Protein 8Z7K (pdb70)

Structure (mmCIF, N/CA/C/O backbone):
data_8Z7K
#
_entry.id   8Z7K
#
_cell.length_a   82.721
_cell.length_b   82.721
_cell.length_c   64.066
_cell.angle_alpha   90
_cell.angle_beta   90
_cell.angle_gamma   120
#
_symmetry.space_group_name_H-M   'P 6'
#
loop_
_entity.id
_entity.type
_entity.pdbx_description
1 polymer 'Hcp family type VI secretion system effector'
2 non-polymer 'SULFATE ION'
3 water water
#
loop_
_atom_site.group_PDB
_atom_site.id
_atom_site.type_symbol
_atom_site.label_atom_id
_atom_site.label_alt_id
_atom_site.label_comp_id
_atom_site.label_asym_id
_atom_site.label_entity_id
_atom_site.label_seq_id
_atom_site.pdbx_PDB_ins_code
_atom_site.Cartn_x
_atom_site.Cartn_y
_atom_site.Cartn_z
_atom_site.occupancy
_atom_site.B_iso_or_equiv
_atom_site.auth_seq_id
_atom_site.auth_comp_id
_atom_site.auth_asym_id
_atom_site.auth_atom_id
_atom_site.pdbx_PDB_model_num
ATOM 1 N N . LEU A 1 10 ? 26.462 23.663 -42.209 0.5 57.83 2 LEU A N 1
ATOM 2 C CA . LEU A 1 10 ? 25.5 22.63 -42.683 0.5 61.91 2 LEU A CA 1
ATOM 3 C C . LEU A 1 10 ? 24.305 22.57 -41.726 0.5 62.21 2 LEU A C 1
ATOM 4 O O . LEU A 1 10 ? 24.431 22.924 -40.554 0.5 58.46 2 LEU A O 1
ATOM 20 N N . ALA A 1 11 ? 23.133 22.169 -42.249 0.5 57.53 3 ALA A N 1
ATOM 21 C CA . ALA A 1 11 ? 21.881 22.223 -41.497 0.5 49.95 3 ALA A CA 1
ATOM 22 C C . ALA A 1 11 ? 21.826 21.071 -40.491 0.5 45.29 3 ALA A C 1
ATOM 23 O O . ALA A 1 11 ? 22.499 20.064 -40.702 0.5 43.04 3 ALA A O 1
ATOM 30 N N . GLY A 1 12 ? 21.072 21.262 -39.393 0.5 40.75 4 GLY A N 1
ATOM 31 C CA . GLY A 1 12 ? 20.776 20.204 -38.439 0.5 36.49 4 GLY A CA 1
ATOM 32 C C . GLY A 1 12 ? 21.113 20.575 -36.993 0.5 36.9 4 GLY A C 1
ATOM 33 O O . GLY A 1 12 ? 21.288 21.752 -36.639 0.5 35.05 4 GLY A O 1
ATOM 37 N N . ILE A 1 13 ? 21.21 19.521 -36.169 0.5 28.88 5 ILE A N 1
ATOM 38 C CA . ILE A 1 13 ? 21.335 19.614 -34.719 0.5 27.46 5 ILE A CA 1
ATOM 39 C C . ILE A 1 13 ? 22.757 19.236 -34.348 0.5 25.93 5 ILE A C 1
ATOM 40 O O . ILE A 1 13 ? 23.226 18.181 -34.772 0.5 30.41 5 ILE A O 1
ATOM 56 N N . TYR A 1 14 ? 23.407 20.058 -33.53 0.5 28.57 6 TYR A N 1
ATOM 57 C CA . TYR A 1 14 ? 24.788 19.806 -33.128 0.5 31.69 6 TYR A CA 1
ATOM 58 C C . TYR A 1 14 ? 24.895 19.943 -31.618 0.5 30.35 6 TYR A C 1
ATOM 59 O O . TYR A 1 14 ? 24.38 20.899 -31.08 0.5 30.26 6 TYR A O 1
ATOM 76 N N . LEU A 1 15 ? 25.686 19.071 -30.989 0.5 2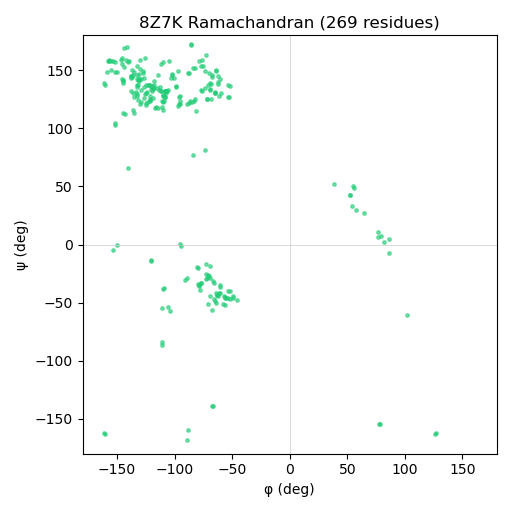8.4 7 LEU A N 1
ATOM 77 C CA . LEU A 1 15 ? 25.999 19.133 -29.577 0.5 25.22 7 LEU A CA 1
ATOM 78 C C . LEU A 1 15 ? 27.466 19.47 -29.38 0.5 30.75 7 LEU A C 1
ATOM 79 O O . LEU A 1 15 ? 28.323 18.835 -30.008 0.5 30.75 7 LEU A O 1
ATOM 95 N N . LYS A 1 16 ? 27.711 20.392 -28.444 0.5 29.54 8 LYS A N 1
ATOM 96 C CA . LYS A 1 16 ? 29.02 20.729 -27.916 0.5 32.21 8 LYS A CA 1
ATOM 97 C C . LYS A 1 16 ? 29.02 20.32 -26.454 0.5 29.09 8 LYS A C 1
ATOM 98 O O . LYS A 1 16 ? 28.199 20.811 -25.667 0.5 29.97 8 LYS A O 1
ATOM 117 N N . VAL A 1 17 ? 29.905 19.382 -26.118 0.5 28.47 9 VAL A N 1
ATOM 118 C CA . VAL A 1 17 ? 29.875 18.756 -24.811 0.5 30.27 9 VAL A CA 1
ATOM 119 C C . VAL A 1 17 ? 31.289 18.461 -24.334 0.5 30.92 9 VAL A C 1
ATOM 120 O O . VAL A 1 17 ? 32.138 18.009 -25.101 0.5 34.19 9 VAL A O 1
ATOM 133 N N . LYS A 1 18 ? 31.474 18.668 -23.03 0.5 30.13 10 LYS A N 1
ATOM 134 C CA . LYS A 1 18 ? 32.694 18.369 -22.319 0.5 34.23 10 LYS A CA 1
ATOM 135 C C . LYS A 1 18 ? 32.271 17.747 -21.003 0.5 32.42 10 LYS A C 1
ATOM 136 O O . LYS A 1 18 ? 31.382 18.269 -20.334 0.5 34.93 10 LYS A O 1
ATOM 155 N N . GLY A 1 19 ? 32.897 16.613 -20.653 0.5 32.18 11 GLY A N 1
ATOM 156 C CA . GLY A 1 19 ? 32.702 15.971 -19.368 0.5 29.86 11 GLY A CA 1
ATOM 157 C C . GLY A 1 19 ? 33.598 16.597 -18.312 0.5 28.44 11 GLY A C 1
ATOM 158 O O . GLY A 1 19 ? 34.691 17.067 -18.654 0.5 36.66 11 GLY A O 1
ATOM 162 N N . LYS A 1 20 ? 33.165 16.551 -17.044 0.5 34.56 12 LYS A N 1
ATOM 163 C CA . LYS A 1 20 ? 33.928 17.116 -15.935 0.5 37.21 12 LYS A CA 1
ATOM 164 C C . LYS A 1 20 ? 35.238 16.372 -15.713 0.5 38.61 12 LYS A C 1
ATOM 165 O O . LYS A 1 20 ? 36.196 17.011 -15.29 0.5 37.72 12 LYS A O 1
ATOM 184 N N . THR A 1 21 ? 35.269 15.052 -15.971 0.5 38.38 13 THR A N 1
ATOM 185 C CA . THR A 1 21 ? 36.487 14.25 -15.857 0.5 41.04 13 THR A CA 1
ATOM 186 C C . THR A 1 21 ? 37.02 13.812 -17.224 0.5 35.77 13 THR A C 1
ATOM 187 O O . THR A 1 21 ? 38.224 13.751 -17.411 0.5 41.62 13 THR A O 1
ATOM 197 N N . THR A 1 22 ? 36.151 13.484 -18.177 0.5 38.92 14 THR A N 1
ATOM 198 C CA . THR A 1 22 ? 36.548 13.018 -19.505 0.5 36.68 14 THR A CA 1
ATOM 199 C C . THR A 1 22 ? 37.128 14.147 -20.369 0.5 38.12 14 THR A C 1
ATOM 200 O O . THR A 1 22 ? 37.948 13.864 -21.231 0.5 42.13 14 THR A O 1
ATOM 210 N N . GLY A 1 23 ? 36.701 15.401 -20.168 0.5 40.16 15 GLY A N 1
ATOM 211 C CA . GLY A 1 23 ? 37.04 16.496 -21.068 0.5 40.08 15 GLY A CA 1
ATOM 212 C C . GLY A 1 23 ? 36.178 16.48 -22.33 0.5 43.01 15 GLY A C 1
ATOM 213 O O . GLY A 1 23 ? 35.058 15.965 -22.305 0.5 36.41 15 GLY A O 1
ATOM 217 N N . GLU A 1 24 ? 36.692 17.053 -23.438 0.5 40.55 16 GLU A N 1
ATOM 218 C CA . GLU A 1 24 ? 35.865 17.288 -24.619 0.5 45.03 16 GLU A CA 1
ATOM 219 C C . GLU A 1 24 ? 35.51 15.94 -25.251 0.5 38.91 16 GLU A C 1
ATOM 220 O O . GLU A 1 24 ? 36.359 15.062 -25.377 0.5 37.27 16 GLU A O 1
ATOM 232 N N . ILE A 1 25 ? 34.228 15.777 -25.594 0.5 35.21 17 ILE A N 1
ATOM 233 C CA . ILE A 1 25 ? 33.695 14.586 -26.246 0.5 35.32 17 ILE A CA 1
ATOM 234 C C . ILE A 1 25 ? 33.32 14.988 -27.674 0.5 36.25 17 ILE A C 1
ATOM 235 O O . ILE A 1 25 ? 32.448 15.842 -27.835 0.5 37.18 17 ILE A O 1
ATOM 251 N N . LYS A 1 26 ? 33.966 14.372 -28.675 0.5 33.12 18 LYS A N 1
ATOM 252 C CA . LYS A 1 26 ? 33.76 14.683 -30.096 0.5 38.71 18 LYS A CA 1
ATOM 253 C C . LYS A 1 26 ? 33.405 13.419 -30.893 0.5 38.71 18 LYS A C 1
ATOM 254 O O . LYS A 1 26 ? 33.685 12.315 -30.445 0.5 36.16 18 LYS A O 1
ATOM 273 N N . GLY A 1 27 ? 32.8 13.588 -32.083 0.5 53.86 19 GLY A N 1
ATOM 274 C CA . GLY A 1 27 ? 32.628 12.517 -33.069 0.5 60.24 19 GLY A CA 1
ATOM 275 C C . GLY A 1 27 ? 33.832 12.435 -34.005 0.5 64.9 19 GLY A C 1
ATOM 276 O O . GLY A 1 27 ? 34.891 12.945 -33.647 0.5 79.79 19 GLY A O 1
ATOM 280 N N . SER A 1 28 ? 33.665 11.823 -35.194 0.5 78.28 20 SER A N 1
ATOM 281 C CA . SER A 1 28 ? 34.686 11.866 -36.244 0.5 87.17 20 SER A CA 1
ATOM 282 C C . SER A 1 28 ? 35.086 13.315 -36.555 0.5 96.67 20 SER A C 1
ATOM 283 O O . SER A 1 28 ? 34.15 14.098 -36.805 0.5 104.18 20 SER A O 1
ATOM 290 N N . HIS A 1 34 ? 31.173 22.83 -38.364 0.5 65.28 26 HIS A N 1
ATOM 291 C CA . HIS A 1 34 ? 30.708 22.668 -36.957 0.5 56.53 26 HIS A CA 1
ATOM 292 C C . HIS A 1 34 ? 31.803 21.962 -36.146 0.5 65.95 26 HIS A C 1
ATOM 293 O O . HIS A 1 34 ? 31.53 20.96 -35.49 0.5 69.92 26 HIS A O 1
ATOM 306 N N . ASP A 1 35 ? 33.047 22.482 -36.194 0.5 68.09 27 ASP A N 1
ATOM 307 C CA . ASP A 1 35 ? 34.232 21.737 -35.76 0.5 65.67 27 ASP A CA 1
ATOM 308 C C . ASP A 1 35 ? 34.15 21.475 -34.257 0.5 59.75 27 ASP A C 1
ATOM 309 O O . ASP A 1 35 ? 33.784 22.372 -33.507 0.5 66.72 27 ASP A O 1
ATOM 313 N N . GLY A 1 36 ? 34.363 20.221 -33.841 0.5 54.76 28 GLY A N 1
ATOM 314 C CA . GLY A 1 36 ? 34.274 19.85 -32.431 0.5 51.83 28 GLY A CA 1
ATOM 315 C C . GLY A 1 36 ? 32.85 19.498 -31.971 0.5 46.82 28 GLY A C 1
ATOM 316 O O . GLY A 1 36 ? 32.69 18.987 -30.86 0.5 50.1 28 GLY A O 1
ATOM 320 N N . LYS A 1 37 ? 31.838 19.701 -32.831 0.5 42.87 29 LYS A N 1
ATOM 321 C CA . LYS A 1 37 ? 30.455 19.397 -32.492 0.5 43.12 29 LYS A CA 1
ATOM 322 C C . LYS A 1 37 ? 30.046 18.02 -33.021 0.5 39.95 29 LYS A C 1
ATOM 323 O O . LYS A 1 37 ? 30.477 17.606 -34.105 0.5 39.64 29 LYS A O 1
ATOM 342 N N . ILE A 1 38 ? 29.127 17.37 -32.285 0.5 33.17 30 ILE A N 1
ATOM 343 C CA . ILE A 1 38 ? 28.594 16.062 -32.631 0.5 30.61 30 ILE A CA 1
ATOM 344 C C . ILE A 1 38 ? 27.286 16.273 -33.381 0.5 27.08 30 ILE A C 1
ATOM 345 O O . ILE A 1 38 ? 26.406 17.005 -32.912 0.5 28.08 30 ILE A O 1
ATOM 361 N N . HIS A 1 39 ? 27.17 15.673 -34.565 0.5 31.37 31 HIS A N 1
ATOM 362 C CA . HIS A 1 39 ? 25.934 15.742 -35.33 0.5 34.92 31 HIS A CA 1
ATOM 363 C C . HIS A 1 39 ? 24.899 14.863 -34.627 0.5 34.13 31 HIS A C 1
ATOM 364 O O . HIS A 1 39 ? 25.173 13.703 -34.386 0.5 34.51 31 HIS A O 1
ATOM 377 N N . ILE A 1 40 ? 23.742 15.434 -34.292 0.5 29.98 32 ILE A N 1
ATOM 378 C CA . ILE A 1 40 ? 22.636 14.748 -33.64 0.5 31.32 32 ILE A CA 1
ATOM 379 C C . ILE A 1 40 ? 21.535 14.514 -34.668 0.5 30.25 32 ILE A C 1
ATOM 380 O O . ILE A 1 40 ? 21.164 15.431 -35.41 0.5 30.89 32 ILE A O 1
ATOM 396 N N . LEU A 1 41 ? 20.992 13.283 -34.712 0.5 28.78 33 LEU A N 1
ATOM 397 C CA . LEU A 1 41 ? 19.959 12.941 -35.685 0.5 28.17 33 LEU A CA 1
ATOM 398 C C . LEU A 1 41 ? 18.592 13.479 -35.289 0.5 30.72 33 LEU A C 1
ATOM 399 O O . LEU A 1 41 ? 17.784 13.799 -36.167 0.5 25.5 33 LEU A O 1
ATOM 415 N N . ALA A 1 42 ? 18.282 13.428 -33.982 0.5 25.54 34 ALA A N 1
ATOM 416 C CA . ALA A 1 42 ? 17.004 13.903 -33.495 0.5 28.45 34 ALA A CA 1
ATOM 417 C C . ALA A 1 42 ? 17.138 14.294 -32.022 0.5 25.37 34 ALA A C 1
ATOM 418 O O . ALA A 1 42 ? 18.026 13.781 -31.347 0.5 26.53 34 ALA A O 1
ATOM 425 N N . PHE A 1 43 ? 16.227 15.157 -31.539 0.5 25.35 35 PHE A N 1
ATOM 426 C CA . PHE A 1 43 ? 16.19 15.521 -30.123 0.5 26.64 35 PHE A CA 1
ATOM 427 C C . PHE A 1 43 ? 14.734 15.613 -29.676 0.5 26.81 35 PHE A C 1
ATOM 428 O O . PHE A 1 43 ? 13.841 15.878 -30.473 0.5 27.68 35 PHE A O 1
ATOM 445 N N . LYS A 1 44 ? 14.535 15.455 -28.367 0.5 27.27 36 LYS A N 1
ATOM 446 C CA . LYS A 1 44 ? 13.244 15.674 -27.733 0.5 25.63 36 LYS A CA 1
ATOM 447 C C . LYS A 1 44 ? 13.552 16.271 -26.36 0.5 23.47 36 LYS A C 1
ATOM 448 O O . LYS A 1 44 ? 14.212 15.613 -25.564 0.5 27.51 36 LYS A O 1
ATOM 467 N N . ASN A 1 45 ? 13.186 17.527 -26.149 0.5 22.1 37 ASN A N 1
ATOM 468 C CA . ASN A 1 45 ? 13.285 18.164 -24.844 0.5 21.47 37 ASN A CA 1
ATOM 469 C C . ASN A 1 45 ? 11.912 18.041 -24.178 0.5 22.88 37 ASN A C 1
ATOM 470 O O . ASN A 1 45 ? 10.899 18.471 -24.719 0.5 25.85 37 ASN A O 1
ATOM 481 N N . ASP A 1 46 ? 11.873 17.385 -23.001 0.5 25.62 38 ASP A N 1
ATOM 482 C CA . ASP A 1 46 ? 10.646 17.074 -22.292 0.5 24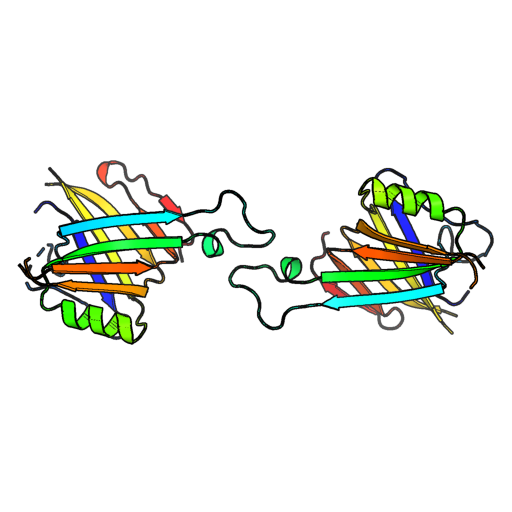.15 38 ASP A CA 1
ATOM 483 C C . ASP A 1 46 ? 10.763 17.726 -20.922 0.5 25.57 38 ASP A C 1
ATOM 484 O O . ASP A 1 46 ? 11.732 17.472 -20.229 0.5 25.75 38 ASP A O 1
ATOM 493 N N . TYR A 1 47 ? 9.819 18.589 -20.557 0.5 22.9 39 TYR A N 1
ATOM 494 C CA . TYR A 1 47 ? 9.902 19.295 -19.284 0.5 24.46 39 TYR A CA 1
ATOM 495 C C . TYR A 1 47 ? 8.518 19.259 -18.616 0.5 24.89 39 TYR A C 1
ATOM 496 O O . TYR A 1 47 ? 7.527 19.655 -19.21 0.5 24.04 39 TYR A O 1
ATOM 513 N N . ASP A 1 48 ? 8.472 18.793 -17.367 0.5 26.86 40 ASP A N 1
ATOM 514 C CA . ASP A 1 48 ? 7.225 18.545 -16.66 0.5 25.95 40 ASP A CA 1
ATOM 515 C C . ASP A 1 48 ? 7.206 19.409 -15.4 0.5 25.12 40 ASP A C 1
ATOM 516 O O . ASP A 1 48 ? 8.216 19.505 -14.684 0.5 25.05 40 ASP A O 1
ATOM 525 N N . MET A 1 49 ? 6.069 20.069 -15.158 0.5 25.25 41 MET A N 1
ATOM 526 C CA . MET A 1 49 ? 5.841 20.84 -13.959 0.5 24.83 41 MET A CA 1
ATOM 527 C C . MET A 1 49 ? 4.489 20.411 -13.39 0.5 28.76 41 MET A C 1
ATOM 528 O O . MET A 1 49 ? 3.481 20.568 -14.072 0.5 27.63 41 MET A O 1
ATOM 542 N N . PRO A 1 50 ? 4.401 19.899 -12.144 0.5 28.41 42 PRO A N 1
ATOM 543 C CA . PRO A 1 50 ? 3.087 19.563 -11.572 0.5 28.35 42 PRO A CA 1
ATOM 544 C C . PRO A 1 50 ? 2.204 20.811 -11.442 0.5 25.25 42 PRO A C 1
ATOM 545 O O . PRO A 1 50 ? 2.698 21.897 -11.158 0.5 27.29 42 PRO A O 1
ATOM 556 N N . ALA A 1 51 ? 0.893 20.661 -11.649 0.5 25.98 43 ALA A N 1
ATOM 557 C CA . ALA A 1 51 ? -0.026 21.791 -11.529 0.5 30.21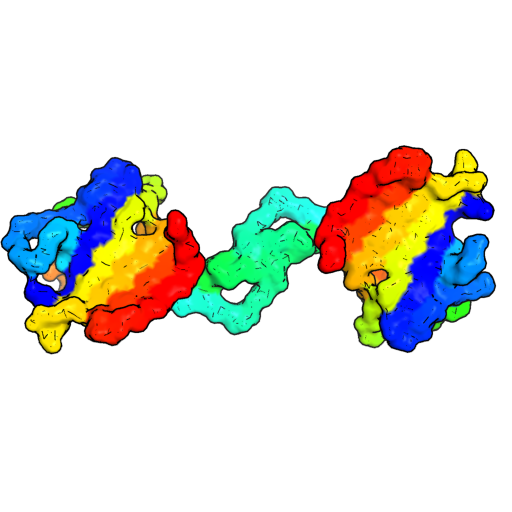 43 ALA A CA 1
ATOM 558 C C . ALA A 1 51 ? -0.05 22.318 -10.09 0.5 31.38 43 ALA A C 1
ATOM 559 O O . ALA A 1 51 ? -0.023 23.531 -9.878 0.5 29.28 43 ALA A O 1
ATOM 566 N N . ARG A 1 52 ? -0.061 21.383 -9.129 0.5 30.53 44 ARG A N 1
ATOM 567 C CA . ARG A 1 52 ? -0.053 21.69 -7.703 0.5 34.83 44 ARG A CA 1
ATOM 568 C C . ARG A 1 52 ? 1.385 21.593 -7.212 0.5 30.7 44 ARG A C 1
ATOM 569 O O . ARG A 1 52 ? 1.97 20.518 -7.332 0.5 33.71 44 ARG A O 1
ATOM 590 N N . LEU A 1 53 ? 1.928 22.717 -6.702 0.5 29.92 45 LEU A N 1
ATOM 591 C CA . LEU A 1 53 ? 3.261 22.772 -6.109 0.5 27.94 45 LEU A CA 1
ATOM 592 C C . LEU A 1 53 ? 3.133 22.403 -4.636 0.5 32.66 45 LEU A C 1
ATOM 593 O O . LEU A 1 53 ? 2.365 23.047 -3.913 0.5 33.85 45 LEU A O 1
ATOM 609 N N . GLN A 1 54 ? 3.846 21.35 -4.219 0.5 32.16 46 GLN A N 1
ATOM 610 C CA . GLN A 1 54 ? 3.862 20.934 -2.824 0.5 35.74 46 GLN A CA 1
ATOM 611 C C . GLN A 1 54 ? 4.245 22.147 -1.978 0.5 32.87 46 GLN A C 1
ATOM 612 O O . GLN A 1 54 ? 5.179 22.872 -2.323 0.5 30.62 46 GLN A O 1
ATOM 626 N N . GLU A 1 55 ? 3.544 22.348 -0.842 0.5 36.78 47 GLU A N 1
ATOM 627 C CA . GLU A 1 55 ? 3.855 23.444 0.065 0.5 36.44 47 GLU A CA 1
ATOM 628 C C . GLU A 1 55 ? 5.345 23.396 0.432 0.5 35.15 47 GLU A C 1
ATOM 629 O O . GLU A 1 55 ? 5.836 22.331 0.83 0.5 35.43 47 GLU A O 1
ATOM 641 N N . GLY A 1 56 ? 6.042 24.529 0.247 0.5 33.87 48 GLY A N 1
ATOM 642 C CA . GLY A 1 56 ? 7.44 24.694 0.636 0.5 34.96 48 GLY A CA 1
ATOM 643 C C . GLY A 1 56 ? 8.442 24.072 -0.332 0.5 29.39 48 GLY A C 1
ATOM 644 O O . GLY A 1 56 ? 9.636 24.125 -0.05 0.5 30.14 48 GLY A O 1
ATOM 648 N N . LEU A 1 57 ? 7.985 23.58 -1.5 0.5 32.07 49 LEU A N 1
ATOM 649 C CA . LEU A 1 57 ? 8.873 22.948 -2.462 0.5 31.41 49 LEU A CA 1
ATOM 650 C C . LEU A 1 57 ? 9.262 23.941 -3.567 0.5 32.45 49 LEU A C 1
ATOM 651 O O . LEU A 1 57 ? 8.4 24.627 -4.101 0.5 28.92 49 LEU A O 1
ATOM 667 N N . THR A 1 58 ? 10.552 23.965 -3.932 0.5 31.55 50 THR A N 1
ATOM 668 C CA . THR A 1 58 ? 11.008 24.804 -5.031 0.5 30.57 50 THR A CA 1
ATOM 669 C C . THR A 1 58 ? 10.422 24.286 -6.338 0.5 29.43 50 THR A C 1
ATOM 670 O O . THR A 1 58 ? 10.313 23.071 -6.542 0.5 28.66 50 THR A O 1
ATOM 680 N N . PRO A 1 59 ? 10.103 25.188 -7.292 0.5 31.01 51 PRO A N 1
ATOM 681 C CA . PRO A 1 59 ? 9.786 24.762 -8.658 0.5 31.52 51 PRO A CA 1
ATOM 682 C C . PRO A 1 59 ? 10.763 23.742 -9.232 0.5 29.12 51 PRO A C 1
ATOM 683 O O . PRO A 1 59 ? 10.348 22.73 -9.786 0.5 29.17 51 PRO A O 1
ATOM 694 N N . ALA A 1 60 ? 12.074 24.01 -9.094 0.5 29.66 52 ALA A N 1
ATOM 695 C CA . ALA A 1 60 ? 13.102 23.136 -9.642 0.5 31.91 52 ALA A CA 1
ATOM 696 C C . ALA A 1 60 ? 12.984 21.706 -9.117 0.5 34.01 52 ALA A C 1
ATOM 697 O O . ALA A 1 60 ? 13.074 20.741 -9.892 0.5 29.41 52 ALA A O 1
ATOM 704 N N . ALA A 1 61 ? 12.752 21.542 -7.804 0.5 27.94 53 ALA A N 1
ATOM 705 C CA . ALA A 1 61 ? 12.648 20.206 -7.253 0.5 29.07 53 ALA A CA 1
ATOM 706 C C . ALA A 1 61 ? 11.368 19.492 -7.703 0.5 28.76 53 ALA A C 1
ATOM 707 O O . ALA A 1 61 ? 11.358 18.26 -7.806 0.5 29.14 53 ALA A O 1
ATOM 714 N N . ALA A 1 62 ? 10.3 20.254 -8.01 0.5 27.23 54 ALA A N 1
ATOM 715 C CA . ALA A 1 62 ? 9.044 19.686 -8.461 0.5 28.49 54 ALA A CA 1
ATOM 716 C C . ALA A 1 62 ? 9.136 19.263 -9.928 0.5 27.5 54 ALA A C 1
ATOM 717 O O . ALA A 1 62 ? 8.472 18.325 -10.331 0.5 27.71 54 ALA A O 1
ATOM 724 N N . ALA A 1 63 ? 9.918 20.011 -10.702 0.5 26.87 55 ALA A N 1
ATOM 725 C CA . ALA A 1 63 ? 10.06 19.827 -12.142 0.5 27.33 55 ALA A CA 1
ATOM 726 C C . ALA A 1 63 ? 10.936 18.634 -12.504 0.5 29.76 55 ALA A C 1
ATOM 727 O O . ALA A 1 63 ? 11.752 18.206 -11.704 0.5 29.3 55 ALA A O 1
ATOM 734 N N . ARG A 1 64 ? 10.772 18.122 -13.736 0.5 27.97 56 ARG A N 1
ATOM 735 C CA . ARG A 1 64 ? 11.693 17.156 -14.296 0.5 27.61 56 ARG A CA 1
ATOM 736 C C . ARG A 1 64 ? 11.968 17.586 -15.743 0.5 25.26 56 ARG A C 1
ATOM 737 O O . ARG A 1 64 ? 11.048 17.614 -16.567 0.5 25.88 56 ARG A O 1
ATOM 741 N N . GLY A 1 65 ? 13.227 17.94 -16.017 0.5 25.47 57 GLY A N 1
ATOM 742 C CA . GLY A 1 65 ? 13.681 18.233 -17.371 0.5 25.01 57 GLY A CA 1
ATOM 743 C C . GLY A 1 65 ? 14.592 17.123 -17.883 0.5 24.35 57 GLY A C 1
ATOM 744 O O . GLY A 1 65 ? 15.589 16.831 -17.224 0.5 27.07 57 GLY A O 1
ATOM 748 N N . THR A 1 66 ? 14.273 16.565 -19.062 0.5 23.53 58 THR A N 1
ATOM 749 C CA . THR A 1 66 ? 15.154 15.595 -19.709 0.5 26.07 58 THR A CA 1
ATOM 750 C C . THR A 1 66 ? 15.237 15.914 -21.193 0.5 27.03 58 THR A C 1
ATOM 751 O O . THR A 1 66 ? 14.272 16.407 -21.757 0.5 29.6 58 THR A O 1
ATOM 761 N N . ILE A 1 67 ? 16.405 15.703 -21.777 0.5 25.59 59 ILE A N 1
ATOM 762 C CA . ILE A 1 67 ? 16.538 15.852 -23.224 0.5 25.49 59 ILE A CA 1
ATOM 763 C C . ILE A 1 67 ? 17.11 14.547 -23.76 0.5 27.5 59 ILE A C 1
ATOM 764 O O . ILE A 1 67 ? 18.059 14.022 -23.161 0.5 28.75 59 ILE A O 1
ATOM 780 N N . THR A 1 68 ? 16.458 14.004 -24.799 0.5 23.03 60 THR A N 1
ATOM 781 C CA . THR A 1 68 ? 16.873 12.732 -25.383 0.5 24.46 60 THR A CA 1
ATOM 782 C C . THR A 1 68 ? 17.484 13.051 -26.747 0.5 24.58 60 THR A C 1
ATOM 783 O O . THR A 1 68 ? 16.821 13.726 -27.538 0.5 26.6 60 THR A O 1
ATOM 793 N N . LEU A 1 69 ? 18.711 12.576 -26.977 0.5 23.18 61 LEU A N 1
ATOM 794 C CA . LEU A 1 69 ? 19.432 12.808 -28.213 0.5 26.6 61 LEU A CA 1
ATOM 795 C C . LEU A 1 69 ? 19.597 11.465 -28.929 0.5 29.11 61 LEU A C 1
ATOM 796 O O . LEU A 1 69 ? 20.004 10.458 -28.332 0.5 29.61 61 LEU A O 1
ATOM 812 N N . THR A 1 70 ? 19.298 11.453 -30.237 0.5 22.94 62 THR A N 1
ATOM 813 C CA . THR A 1 70 ? 19.475 10.266 -31.052 0.5 26.11 62 THR A CA 1
ATOM 814 C C . THR A 1 70 ? 20.659 10.536 -31.967 0.5 23.89 62 THR A C 1
ATOM 815 O O . THR A 1 70 ? 20.717 11.627 -32.524 0.5 26.64 62 THR A O 1
ATOM 825 N N . LYS A 1 71 ? 21.602 9.587 -32.055 0.5 23.14 63 LYS A N 1
ATOM 826 C CA . LYS A 1 71 ? 22.849 9.84 -32.796 0.5 25.68 63 LYS A CA 1
ATOM 827 C C . LYS A 1 71 ? 23.385 8.523 -33.339 0.5 26.09 63 LYS A C 1
ATOM 828 O O . LYS A 1 71 ? 23.09 7.472 -32.793 0.5 23.08 63 LYS A O 1
ATOM 847 N N . GLU A 1 72 ? 24.209 8.613 -34.403 0.5 27.05 64 GLU A N 1
ATOM 848 C CA . GLU A 1 72 ? 24.939 7.447 -34.869 0.5 27.63 64 GLU A CA 1
ATOM 849 C C . GLU A 1 72 ? 25.981 7.085 -33.813 0.5 25.6 64 GLU A C 1
ATOM 850 O O . GLU A 1 72 ? 26.595 7.971 -33.205 0.5 27.15 64 GLU A O 1
ATOM 862 N N . MET A 1 73 ? 26.14 5.778 -33.532 0.5 25.27 65 MET A N 1
ATOM 863 C CA . MET A 1 73 ? 27.201 5.318 -32.662 0.5 26.62 65 MET A CA 1
ATOM 864 C C . MET A 1 73 ? 28.532 5.692 -33.327 0.5 29.15 65 MET A C 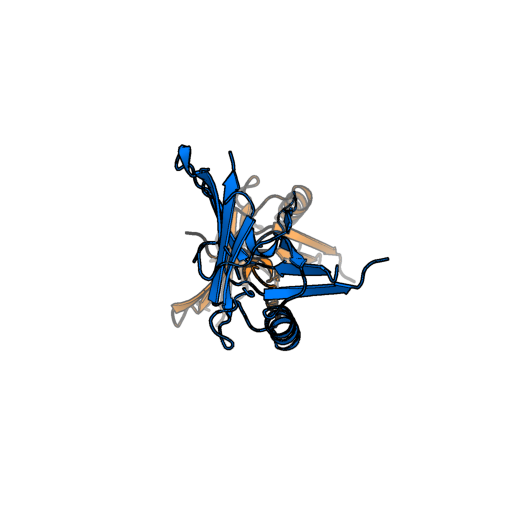1
ATOM 865 O O . MET A 1 73 ? 28.633 5.6 -34.541 0.5 29.12 65 MET A O 1
ATOM 879 N N . ASP A 1 74 ? 29.486 6.165 -32.536 0.5 29.92 66 ASP A N 1
ATOM 880 C CA . ASP A 1 74 ? 30.737 6.711 -33.047 0.5 29.67 66 ASP A CA 1
ATOM 881 C C . ASP A 1 74 ? 31.751 6.702 -31.911 0.5 32.1 66 ASP A C 1
ATOM 882 O O . ASP A 1 74 ? 31.571 5.988 -30.931 0.5 28.64 66 ASP A O 1
ATOM 891 N N . ARG A 1 75 ? 32.843 7.473 -32.054 0.5 36.49 67 ARG A N 1
ATOM 892 C CA . ARG A 1 75 ? 33.937 7.484 -31.095 0.5 29.79 67 ARG A CA 1
ATOM 893 C C . ARG A 1 75 ? 33.565 8.112 -29.749 0.5 28.63 67 ARG A C 1
ATOM 894 O O . ARG A 1 75 ? 34.281 7.914 -28.77 0.5 29.92 67 ARG A O 1
ATOM 915 N N . SER A 1 76 ? 32.489 8.898 -29.704 0.5 29.05 68 SER A N 1
ATOM 916 C CA . SER A 1 76 ? 31.975 9.474 -28.475 0.5 28.95 68 SER A CA 1
ATOM 917 C C . SER A 1 76 ? 31.149 8.458 -27.679 0.5 27.61 68 SER A C 1
ATOM 918 O O . SER A 1 76 ? 30.976 8.673 -26.473 0.5 26.15 68 SER A O 1
ATOM 925 N N . SER A 1 77 ? 30.66 7.398 -28.351 0.5 27.13 69 SER A N 1
ATOM 926 C CA . SER A 1 77 ? 29.768 6.413 -27.747 0.5 26.75 69 SER A CA 1
ATOM 927 C C . SER A 1 77 ? 30.383 5.796 -26.492 0.5 29.39 69 SER A C 1
ATOM 928 O O . SER A 1 77 ? 29.715 5.787 -25.438 0.5 26.75 69 SER A O 1
ATOM 935 N N . PRO A 1 78 ? 31.681 5.363 -26.483 0.5 28.23 70 PRO A N 1
ATOM 936 C CA . PRO A 1 78 ? 32.305 4.873 -25.254 0.5 28.17 70 PRO A CA 1
ATOM 937 C C . PRO A 1 78 ? 32.35 5.905 -24.145 0.5 28.57 70 PRO A C 1
ATOM 938 O O . PRO A 1 78 ? 32.16 5.509 -22.994 0.5 24.33 70 PRO A O 1
ATOM 949 N N . GLN A 1 79 ? 32.575 7.19 -24.517 0.5 25.69 71 GLN A N 1
ATOM 950 C CA . GLN A 1 79 ? 32.698 8.277 -23.55 0.5 30.98 71 GLN A CA 1
ATOM 951 C C . GLN A 1 79 ? 31.39 8.551 -22.796 0.5 26.66 71 GLN A C 1
ATOM 952 O O . GLN A 1 79 ? 31.433 8.68 -21.566 0.5 26.83 71 GLN A O 1
ATOM 966 N N . PHE A 1 80 ? 30.284 8.64 -23.537 0.5 27.74 72 PHE A N 1
ATOM 967 C CA . PHE A 1 80 ? 28.956 8.763 -22.965 0.5 26.64 72 PHE A CA 1
ATOM 968 C C . PHE A 1 80 ? 28.603 7.538 -22.124 0.5 24.16 72 PHE A C 1
ATOM 969 O O . PHE A 1 80 ? 28.115 7.687 -20.995 0.5 24.6 72 PHE A O 1
ATOM 986 N N . LEU A 1 81 ? 28.904 6.336 -22.632 0.5 25.03 73 LEU A N 1
ATOM 987 C CA . LEU A 1 81 ? 28.571 5.112 -21.908 0.5 23.23 73 LEU A CA 1
ATOM 988 C C . LEU A 1 81 ? 29.3 5.071 -20.562 0.5 23.14 73 LEU A C 1
ATOM 989 O O . LEU A 1 81 ? 28.73 4.697 -19.528 0.5 24.77 73 LEU A O 1
ATOM 1005 N N . GLN A 1 82 ? 30.571 5.471 -20.541 0.5 24.91 74 GLN A N 1
ATOM 1006 C CA . GLN A 1 82 ? 31.296 5.513 -19.281 0.5 23.35 74 GLN A CA 1
ATOM 1007 C C . GLN A 1 82 ? 30.727 6.547 -18.307 0.5 24.17 74 GLN A C 1
ATOM 1008 O O . GLN A 1 82 ? 30.588 6.253 -17.11 0.5 24.94 74 GLN A O 1
ATOM 1022 N N . ALA A 1 83 ? 30.505 7.785 -18.793 0.5 25.38 75 ALA A N 1
ATOM 1023 C CA . ALA A 1 83 ? 29.983 8.862 -17.958 0.5 26.39 75 ALA A CA 1
ATOM 1024 C C . ALA A 1 83 ? 28.693 8.428 -17.263 0.5 22.57 75 ALA A C 1
ATOM 1025 O O . ALA A 1 83 ? 28.49 8.748 -16.089 0.5 27.59 75 ALA A O 1
ATOM 1032 N N . LEU A 1 84 ? 27.842 7.704 -18.004 0.5 24.33 76 L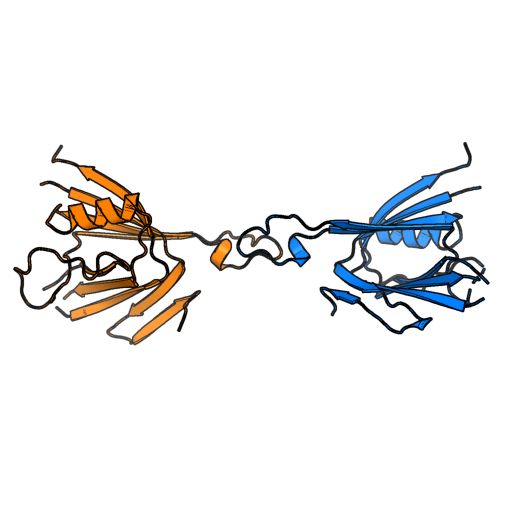EU A N 1
ATOM 1033 C CA . LEU A 1 84 ? 26.575 7.199 -17.505 0.5 23.57 76 LEU A CA 1
ATOM 1034 C C . LEU A 1 84 ? 26.808 6.347 -16.259 0.5 25.58 76 LEU A C 1
ATOM 1035 O O . LEU A 1 84 ? 26.192 6.584 -15.208 0.5 27.76 76 LEU A O 1
ATOM 1051 N N . GLY A 1 85 ? 27.719 5.363 -16.369 0.5 24.91 77 GLY A N 1
ATOM 1052 C CA . GLY A 1 85 ? 27.948 4.46 -15.256 0.5 24.2 77 GLY A CA 1
ATOM 1053 C C . GLY A 1 85 ? 28.699 5.084 -14.078 0.5 26.09 77 GLY A C 1
ATOM 1054 O O . GLY A 1 85 ? 28.564 4.609 -12.953 0.5 28.42 77 GLY A O 1
ATOM 1058 N N . LYS A 1 86 ? 29.496 6.126 -14.33 0.5 28.24 78 LYS A N 1
ATOM 1059 C CA . LYS A 1 86 ? 30.293 6.776 -13.305 0.5 27.45 78 LYS A CA 1
ATOM 1060 C C . LYS A 1 86 ? 29.591 8.004 -12.722 0.5 27.56 78 LYS A C 1
ATOM 1061 O O . LYS A 1 86 ? 30.158 8.642 -11.849 0.5 26.86 78 LYS A O 1
ATOM 1080 N N . ARG A 1 87 ? 28.378 8.328 -13.179 0.5 26.54 79 ARG A N 1
ATOM 1081 C CA . ARG A 1 87 ? 27.692 9.559 -12.79 0.5 27.37 79 ARG A CA 1
ATOM 1082 C C . ARG A 1 87 ? 28.56 10.798 -12.999 0.5 29.89 79 ARG A C 1
ATOM 1083 O O . ARG A 1 87 ? 28.552 11.71 -12.172 0.5 29.22 79 ARG A O 1
ATOM 1104 N N . GLU A 1 88 ? 29.26 10.861 -14.13 0.5 26.72 80 GLU A N 1
ATOM 1105 C CA . GLU A 1 88 ? 30.075 12.025 -14.436 0.5 28.89 80 GLU A CA 1
ATOM 1106 C C . GLU A 1 88 ? 29.156 13.121 -14.965 0.5 30.61 80 GLU A C 1
ATOM 1107 O O . GLU A 1 88 ? 28.396 12.87 -15.905 0.5 30.32 80 GLU A O 1
ATOM 1119 N N A MET A 1 89 ? 29.252 14.321 -14.379 0.25 33.85 81 MET A N 1
ATOM 1120 N N B MET A 1 89 ? 29.25 14.318 -14.376 0.25 31.53 81 MET A N 1
ATOM 1121 C CA A MET A 1 89 ? 28.509 15.482 -14.847 0.25 36.5 81 MET A CA 1
ATOM 1122 C CA B MET A 1 89 ? 28.518 15.481 -14.853 0.25 32.27 81 MET A CA 1
ATOM 1123 C C A MET A 1 89 ? 29.176 16.068 -16.089 0.25 34.21 81 MET A C 1
ATOM 1124 C C B MET A 1 89 ? 29.179 16.057 -16.101 0.25 32.04 81 MET A C 1
ATOM 1125 O O A MET A 1 89 ? 30.392 15.987 -16.238 0.25 36.17 81 MET A O 1
ATOM 1126 O O B MET A 1 89 ? 30.395 15.984 -16.248 0.25 33.95 81 MET A O 1
ATOM 1153 N N . MET A 1 90 ? 28.358 16.614 -16.995 0.5 32.97 82 MET A N 1
ATOM 1154 C CA . MET A 1 90 ? 28.834 17.36 -18.151 0.5 34.39 82 MET A CA 1
ATOM 1155 C C . MET A 1 90 ? 29.168 18.773 -17.67 0.5 42.03 82 MET A C 1
ATOM 1156 O O . MET A 1 90 ? 28.372 19.399 -16.984 0.5 51.98 82 MET A O 1
ATOM 1171 N N . GLU A 1 91 ? 30.378 19.239 -17.977 0.5 41.56 83 GLU A N 1
ATOM 1172 C CA . GLU A 1 91 ? 30.836 20.569 -17.612 0.5 44.5 83 GLU A CA 1
ATOM 1173 C C . GLU A 1 91 ? 30.252 21.591 -18.585 0.5 42.23 83 GLU A C 1
ATOM 1174 O O . GLU A 1 91 ? 30.018 22.73 -18.194 0.5 45.56 83 GLU A O 1
ATOM 1186 N N . GLU A 1 92 ? 30.113 21.192 -19.855 0.5 33.35 84 GLU A N 1
ATOM 1187 C CA . GLU A 1 92 ? 29.554 22.006 -20.919 0.5 37.83 84 GLU A CA 1
ATOM 1188 C C . GLU A 1 92 ? 28.541 21.16 -21.678 0.5 35.95 84 GLU A C 1
ATOM 1189 O O . GLU A 1 92 ? 28.822 20.005 -22.023 0.5 32.69 84 GLU A O 1
ATOM 1201 N N . PHE A 1 93 ? 27.382 21.748 -21.966 0.5 31.06 85 PHE A N 1
ATOM 1202 C CA . PHE A 1 93 ? 26.377 21.056 -22.745 0.5 29.41 85 PHE A CA 1
ATOM 1203 C C . PHE A 1 93 ? 25.528 22.067 -23.506 0.5 29.49 85 PHE A C 1
ATOM 1204 O O . PHE A 1 93 ? 24.601 22.652 -22.946 0.5 31.73 85 PHE A O 1
ATOM 1221 N N . GLU A 1 94 ? 25.793 22.197 -24.809 0.5 28.01 86 GLU A N 1
ATOM 1222 C CA . GLU A 1 94 ? 25.13 23.196 -25.626 0.5 30.22 86 GLU A CA 1
ATOM 1223 C C . GLU A 1 94 ? 24.651 22.552 -26.914 0.5 28.99 86 GLU A C 1
ATOM 1224 O O . GLU A 1 94 ? 25.43 21.875 -27.573 0.5 32.1 86 GLU A O 1
ATOM 1236 N N . ILE A 1 95 ? 23.374 22.783 -27.275 0.5 26.39 87 ILE A N 1
ATOM 1237 C CA . ILE A 1 95 ? 22.824 22.272 -28.517 0.5 29.03 87 ILE A CA 1
ATOM 1238 C C . ILE A 1 95 ? 22.54 23.441 -29.437 0.5 31.71 87 ILE A C 1
ATOM 1239 O O . ILE A 1 95 ? 21.851 24.387 -29.018 0.5 29.04 87 ILE A O 1
ATOM 1255 N N . THR A 1 96 ? 22.98 23.332 -30.687 0.5 24.15 88 THR A N 1
ATOM 1256 C CA . THR A 1 96 ? 22.725 24.421 -31.641 0.5 28.34 88 THR A CA 1
ATOM 1257 C C . THR A 1 96 ? 22.022 23.84 -32.848 0.5 28.48 88 THR A C 1
ATOM 1258 O O . THR A 1 96 ? 22.369 22.734 -33.289 0.5 34.05 88 THR A O 1
ATOM 1268 N N . ILE A 1 97 ? 20.995 24.55 -33.348 0.5 27.55 89 ILE A N 1
ATOM 1269 C CA . ILE A 1 97 ? 20.136 24.024 -34.393 0.5 29.17 89 ILE A CA 1
ATOM 1270 C C . ILE A 1 97 ? 20.21 24.978 -35.576 0.5 30.97 89 ILE A C 1
ATOM 1271 O O . ILE A 1 97 ? 19.927 26.157 -35.381 0.5 32.06 89 ILE A O 1
ATOM 1287 N N . TYR A 1 98 ? 20.569 24.449 -36.764 0.5 31.13 90 TYR A N 1
ATOM 1288 C CA . TYR A 1 98 ? 20.776 25.244 -37.969 0.5 34.16 90 TYR A CA 1
ATOM 1289 C C . TYR A 1 98 ? 19.757 24.803 -39.016 0.5 37.79 90 TYR A C 1
ATOM 1290 O O . TYR A 1 98 ? 19.494 23.607 -39.153 0.5 38.71 90 TYR A O 1
ATOM 1307 N N . SER A 1 99 ? 19.201 25.759 -39.782 0.5 39.95 91 SER A N 1
ATOM 1308 C CA . SER A 1 99 ? 18.134 25.454 -40.721 0.5 45.01 91 SER A CA 1
ATOM 1309 C C . SER A 1 99 ? 18.163 26.402 -41.912 0.5 53.32 91 SER A C 1
ATOM 1310 O O . SER A 1 99 ? 18.549 27.563 -41.756 0.5 49.99 91 SER A O 1
ATOM 1317 N N . PRO A 1 100 ? 17.743 25.931 -43.117 0.5 65.07 92 PRO A N 1
ATOM 1318 C CA . PRO A 1 100 ? 17.455 26.826 -44.242 0.5 62.98 92 PRO A CA 1
ATOM 1319 C C . PRO A 1 100 ? 16.144 27.569 -44.001 0.5 54.81 92 PRO A C 1
ATOM 1320 O O . PRO A 1 100 ? 16.353 28.782 -43.808 0.5 53.41 92 PRO A O 1
ATOM 1331 N N . THR A 1 111 ? 21.847 26.702 -43.327 0.5 63.09 103 THR A N 1
ATOM 1332 C CA . THR A 1 111 ? 22.085 28.111 -43.715 0.5 57.18 103 THR A CA 1
ATOM 1333 C C . THR A 1 111 ? 22.358 28.94 -42.462 0.5 54.56 103 THR A C 1
ATOM 1334 O O . THR A 1 111 ? 23.441 29.492 -42.37 0.5 52.63 103 THR A O 1
ATOM 1344 N N . GLU A 1 112 ? 21.394 29.01 -41.524 0.5 49.72 104 GLU A N 1
ATOM 1345 C CA . GLU A 1 112 ? 21.445 29.96 -40.423 0.5 40.17 104 GLU A CA 1
ATOM 1346 C C . GLU A 1 112 ? 21.077 29.285 -39.105 0.5 31.25 104 GLU A C 1
ATOM 1347 O O . GLU A 1 112 ? 20.276 28.354 -39.086 0.5 40.02 104 GLU A O 1
ATOM 1351 N N . LEU A 1 113 ? 21.671 29.783 -38.047 0.5 30.52 105 LEU A N 1
ATOM 1352 C CA . LEU A 1 113 ? 21.372 29.397 -36.674 0.5 33.58 105 LEU A CA 1
ATOM 1353 C C . LEU A 1 113 ? 19.939 29.807 -36.312 0.5 39.95 105 LEU A C 1
ATOM 1354 O O . LEU A 1 113 ? 19.579 30.976 -36.45 0.5 38.72 105 LEU A O 1
ATOM 1370 N N . LEU A 1 114 ? 19.172 28.85 -35.757 0.5 31.5 106 LEU A N 1
ATOM 1371 C CA . LEU A 1 114 ? 17.797 29.006 -35.37 0.5 30.74 106 LEU A CA 1
ATOM 1372 C C . LEU A 1 114 ? 17.705 29.147 -33.856 0.5 28.24 106 LEU A C 1
ATOM 1373 O O . LEU A 1 114 ? 17.073 30.069 -33.381 0.5 32.39 106 LEU A O 1
ATOM 1389 N N . PHE A 1 115 ? 18.227 28.149 -33.13 0.5 26.9 107 PHE A N 1
ATOM 1390 C CA . PHE A 1 115 ? 18.046 27.988 -31.711 0.5 27.34 107 PHE A CA 1
ATOM 1391 C C . PHE A 1 115 ? 19.38 27.567 -31.073 0.5 31.17 107 PHE A C 1
ATOM 1392 O O . PHE A 1 115 ? 20.133 26.772 -31.665 0.5 30.85 107 PHE A O 1
ATOM 1409 N N . THR A 1 116 ? 19.625 28.081 -29.856 0.5 28.49 108 THR A N 1
ATOM 1410 C CA . THR A 1 116 ? 20.678 27.587 -28.981 0.5 30.83 108 THR A CA 1
ATOM 1411 C C . THR A 1 116 ? 20.089 27.154 -27.641 0.5 32.7 108 THR A C 1
ATOM 1412 O O . THR A 1 116 ? 19.504 27.983 -26.937 0.5 29.44 108 THR A O 1
ATOM 1422 N N . TYR A 1 117 ? 20.314 25.879 -27.254 0.5 27.97 109 TYR A N 1
ATOM 1423 C CA . TYR A 1 117 ? 20.007 25.429 -25.908 0.5 26.26 109 TYR A CA 1
ATOM 1424 C C . TYR A 1 117 ? 21.286 25.33 -25.09 0.5 25.54 109 TYR A C 1
ATOM 1425 O O . TYR A 1 117 ? 22.32 24.904 -25.614 0.5 30.58 109 TYR A O 1
ATOM 1442 N N . LYS A 1 118 ? 21.208 25.676 -23.8 0.5 25.99 110 LYS A N 1
ATOM 1443 C CA . LYS A 1 118 ? 22.263 25.357 -22.867 0.5 25.61 110 LYS A CA 1
ATOM 1444 C C . LYS A 1 118 ? 21.64 24.723 -21.639 0.5 26.84 110 LYS A C 1
ATOM 1445 O O . LYS A 1 118 ? 20.6 25.178 -21.186 0.5 25.68 110 LYS A O 1
ATOM 1464 N N . PHE A 1 119 ? 22.321 23.719 -21.068 0.5 28.07 111 PHE A N 1
ATOM 1465 C CA . PHE A 1 119 ? 21.822 23 -19.906 0.5 27.3 111 PHE A CA 1
ATOM 1466 C C . PHE A 1 119 ? 22.887 22.937 -18.827 0.5 27.93 111 PHE A C 1
ATOM 1467 O O . PHE A 1 119 ? 24.044 22.708 -19.15 0.5 29.07 111 PHE A O 1
ATOM 1484 N N . GLU A 1 120 ? 22.458 23.06 -17.557 0.5 25.49 112 GLU A N 1
ATOM 1485 C CA . GLU A 1 120 ? 23.328 22.931 -16.408 0.5 26.62 112 GLU A CA 1
ATOM 1486 C C . GLU A 1 120 ? 23.022 21.677 -15.592 0.5 31 112 GLU A C 1
ATOM 1487 O O . GLU A 1 120 ? 21.906 21.157 -15.596 0.5 28.75 112 GLU A O 1
ATOM 1499 N N . LYS A 1 121 ? 24.051 21.228 -14.863 0.5 29.36 113 LYS A N 1
ATOM 1500 C CA . LYS A 1 121 ? 23.961 20.094 -13.954 0.5 34.6 113 LYS A CA 1
ATOM 1501 C C . LYS A 1 121 ? 23.465 18.87 -14.726 0.5 30.73 113 LYS A C 1
ATOM 1502 O O . LYS A 1 121 ? 22.497 18.211 -14.318 0.5 31.53 113 LYS A O 1
ATOM 1521 N N . VAL A 1 122 ? 24.111 18.629 -15.878 0.5 29.74 114 VAL A N 1
ATOM 1522 C CA . VAL A 1 122 ? 23.698 17.596 -16.814 0.5 26.05 114 VAL A CA 1
ATOM 1523 C C . VAL A 1 122 ? 24.298 16.253 -16.384 0.5 26.45 114 VAL A C 1
ATOM 1524 O O . VAL A 1 122 ? 25.523 16.126 -16.267 0.5 25.42 114 VAL A O 1
ATOM 1537 N N . LEU A 1 123 ? 23.41 15.275 -16.159 0.5 25.1 115 LEU A N 1
ATOM 1538 C CA . LEU A 1 123 ? 23.778 13.903 -15.876 0.5 26.96 115 LEU A CA 1
ATOM 1539 C C . LEU A 1 123 ? 23.117 13.003 -16.909 0.5 26.26 115 LEU A C 1
ATOM 1540 O O . LEU A 1 123 ? 21.944 13.156 -17.216 0.5 24.1 115 LEU A O 1
ATOM 1556 N N . ILE A 1 124 ? 23.874 12.014 -17.41 0.5 24.4 116 ILE A N 1
ATOM 1557 C CA . ILE A 1 124 ? 23.272 11.029 -18.286 0.5 25.08 116 ILE A CA 1
ATOM 1558 C C . ILE A 1 124 ? 22.482 10.065 -17.394 0.5 24.44 116 ILE A C 1
ATOM 1559 O O . ILE A 1 124 ? 22.988 9.579 -16.373 0.5 24.16 116 ILE A O 1
ATOM 1575 N N . THR A 1 125 ? 21.242 9.767 -17.776 0.5 23.92 117 THR A N 1
ATOM 1576 C CA . THR A 1 125 ? 20.39 8.9 -16.978 0.5 24.29 117 THR A CA 1
ATOM 1577 C C . THR A 1 125 ? 19.933 7.67 -17.732 0.5 23.77 117 THR A C 1
ATOM 1578 O O . THR A 1 125 ? 19.445 6.735 -17.093 0.5 26.4 117 THR A O 1
ATOM 1588 N N . HIS A 1 126 ? 20.097 7.607 -19.063 0.5 24.23 118 HIS A N 1
ATOM 1589 C CA . HIS A 1 126 ? 19.706 6.398 -19.761 0.5 22.84 118 HIS A CA 1
ATOM 1590 C C . HIS A 1 126 ? 20.397 6.369 -21.114 0.5 23.6 118 HIS A C 1
ATOM 1591 O O . HIS A 1 126 ? 20.493 7.398 -21.776 0.5 24.02 118 HIS A O 1
ATOM 1604 N N . MET A 1 127 ? 20.876 5.187 -21.507 0.5 23.55 119 MET A N 1
ATOM 1605 C CA . MET A 1 127 ? 21.317 4.969 -22.888 0.5 24.43 119 MET A CA 1
ATOM 1606 C C . MET A 1 127 ? 20.724 3.678 -23.427 0.5 24.94 119 MET A C 1
ATOM 1607 O O . MET A 1 127 ? 20.65 2.688 -22.721 0.5 25.18 119 MET A O 1
ATOM 1621 N N . ASP A 1 128 ? 20.331 3.701 -24.712 0.5 24.02 120 ASP A N 1
ATOM 1622 C CA . ASP A 1 128 ? 20.092 2.508 -25.473 0.5 25.47 120 ASP A CA 1
ATOM 1623 C C . ASP A 1 128 ? 20.926 2.585 -26.742 0.5 26.49 120 ASP A C 1
ATOM 1624 O O . ASP A 1 128 ? 20.85 3.585 -27.435 0.5 27.08 120 ASP A O 1
ATOM 1633 N N . GLN A 1 129 ? 21.673 1.517 -27 0.5 25.94 121 GLN A N 1
ATOM 1634 C CA . GLN A 1 129 ? 22.502 1.419 -28.197 0.5 24.18 121 GLN A CA 1
ATOM 1635 C C . GLN A 1 129 ? 22.03 0.192 -28.932 0.5 23.27 121 GLN A C 1
ATOM 1636 O O . GLN A 1 129 ? 21.9 -0.868 -28.332 0.5 26.16 121 GLN A O 1
ATOM 1650 N N . TYR A 1 130 ? 21.904 0.283 -30.261 0.5 28.33 122 TYR A N 1
ATOM 1651 C CA . TYR A 1 130 ? 21.292 -0.831 -30.934 0.5 31.12 122 TYR A CA 1
ATOM 1652 C C . TYR A 1 130 ? 21.688 -0.858 -32.39 0.5 29.89 122 TYR A C 1
ATOM 1653 O O . TYR A 1 130 ? 21.953 0.176 -32.996 0.5 30.67 122 TYR A O 1
ATOM 1670 N N . SER A 1 131 ? 21.545 -2.073 -32.917 0.5 31.22 123 SER A N 1
ATOM 1671 C CA . SER A 1 131 ? 21.875 -2.41 -34.292 0.5 30.67 123 SER A CA 1
ATOM 1672 C C . SER A 1 131 ? 20.71 -2.101 -35.211 0.5 37.88 123 SER A C 1
ATOM 1673 O O . SER A 1 131 ? 19.607 -1.858 -34.721 0.5 34.51 123 SER A O 1
ATOM 1680 N N . PRO A 1 132 ? 20.872 -2.183 -36.563 0.5 43.76 124 PRO A N 1
ATOM 1681 C CA . PRO A 1 132 ? 19.713 -2.169 -37.467 0.5 52.67 124 PRO A CA 1
ATOM 1682 C C . PRO A 1 132 ? 18.833 -3.406 -37.249 0.5 58.49 124 PRO A C 1
ATOM 1683 O O . PRO A 1 132 ? 19.319 -4.453 -36.815 0.5 74 124 PRO A O 1
ATOM 1694 N N . THR A 1 133 ? 17.518 -3.26 -37.499 0.5 68.16 125 THR A N 1
ATOM 1695 C CA . THR A 1 133 ? 16.529 -4.303 -37.237 0.5 54.28 125 THR A CA 1
ATOM 1696 C C . THR A 1 133 ? 15.374 -4.184 -38.216 0.5 61.18 125 THR A C 1
ATOM 1697 O O . THR A 1 133 ? 15.65 -4.191 -39.438 0.5 63.24 125 THR A O 1
ATOM 1701 N N . GLY A 1 148 ? 22.165 2.557 -39.545 0.5 40.7 140 GLY A N 1
ATOM 1702 C CA . GLY A 1 148 ? 23.296 1.774 -39.005 0.5 42.33 140 GLY A CA 1
ATOM 1703 C C . GLY A 1 148 ? 23.15 1.53 -37.499 0.5 40.68 140 GLY A C 1
ATOM 1704 O O . GLY A 1 148 ? 22.05 1.237 -37.013 0.5 45.07 140 GLY A O 1
ATOM 1708 N N . TYR A 1 149 ? 24.27 1.641 -36.775 0.5 31.86 141 TYR A N 1
ATOM 1709 C CA . TYR A 1 149 ? 24.286 1.544 -35.308 0.5 31.21 141 TYR A CA 1
ATOM 1710 C C . TYR A 1 149 ? 23.902 2.903 -34.716 0.5 28.6 141 TYR A C 1
ATOM 1711 O O . TYR A 1 149 ? 24.491 3.924 -35.067 0.5 27.37 141 TYR A O 1
ATOM 1728 N N . ILE A 1 150 ? 22.868 2.908 -33.855 0.5 28.15 142 ILE A N 1
ATOM 1729 C CA . ILE A 1 150 ? 22.227 4.102 -33.34 0.5 24.83 142 ILE A CA 1
ATOM 1730 C C . ILE A 1 150 ? 22.186 4.017 -31.814 0.5 24.5 142 ILE A C 1
ATOM 1731 O O . ILE A 1 150 ? 22.066 2.928 -31.249 0.5 26.73 142 ILE A O 1
ATOM 1747 N N . GLU A 1 151 ? 22.278 5.175 -31.181 0.5 23.46 143 GLU A N 1
ATOM 1748 C CA . GLU A 1 151 ? 22.021 5.26 -29.744 0.5 25.74 143 GLU A CA 1
ATOM 1749 C C . GLU A 1 151 ? 21.094 6.423 -29.422 0.5 25.53 143 GLU A C 1
ATOM 1750 O O . GLU A 1 151 ? 21.082 7.461 -30.101 0.5 23.02 143 GLU A O 1
ATOM 1762 N N . GLU A 1 152 ? 20.276 6.19 -28.392 0.5 25.5 144 GLU A N 1
ATOM 1763 C CA . GLU A 1 152 ? 19.412 7.187 -27.774 0.5 24.61 144 GLU A CA 1
ATOM 1764 C C . GLU A 1 152 ? 19.995 7.481 -26.387 0.5 26.76 144 GLU A C 1
ATOM 1765 O O . GLU A 1 152 ? 20.171 6.565 -25.584 0.5 26.14 144 GLU A O 1
ATOM 1777 N N . ILE A 1 153 ? 20.319 8.749 -26.102 0.5 25.53 145 ILE A N 1
ATOM 1778 C CA . ILE A 1 153 ? 20.933 9.099 -24.846 0.5 22.51 145 ILE A CA 1
ATOM 1779 C C . ILE A 1 153 ? 20.009 10.117 -24.159 0.5 25.65 145 ILE A C 1
ATOM 1780 O O . ILE A 1 153 ? 19.705 11.154 -24.736 0.5 26.47 145 ILE A O 1
ATOM 1796 N N . LYS A 1 154 ? 19.638 9.845 -22.899 0.5 25.5 146 LYS A N 1
ATOM 1797 C CA . LYS A 1 154 ? 18.748 10.707 -22.136 0.5 25.31 146 LYS A CA 1
ATOM 1798 C C . LYS A 1 154 ? 19.573 11.358 -21.034 0.5 25 146 LYS A C 1
ATOM 1799 O O . LYS A 1 154 ? 20.313 10.676 -20.32 0.5 24.83 146 LYS A O 1
ATOM 1818 N N . PHE A 1 155 ? 19.466 12.685 -20.959 0.5 22.7 147 PHE A N 1
ATOM 1819 C CA . PHE A 1 155 ? 20.205 13.54 -20.05 0.5 26.33 147 PHE A CA 1
ATOM 1820 C C . PHE A 1 155 ? 19.19 14.255 -19.169 0.5 25.67 147 PHE A C 1
ATOM 1821 O O . PHE A 1 155 ? 18.204 14.764 -19.697 0.5 27.71 147 PHE A O 1
ATOM 1838 N N . THR A 1 156 ? 19.428 14.259 -17.859 0.5 24.04 148 THR A N 1
ATOM 1839 C CA . THR A 1 156 ? 18.621 15.023 -16.949 0.5 25.53 148 THR A CA 1
ATOM 1840 C C . THR A 1 156 ? 19.422 16.268 -16.59 0.5 25.05 148 THR A C 1
ATOM 1841 O O . THR A 1 156 ? 20.644 16.212 -16.475 0.5 26.69 148 THR A O 1
ATOM 1851 N N . TYR A 1 157 ? 18.727 17.379 -16.384 0.5 24.78 149 TYR A N 1
ATOM 1852 C CA . TYR A 1 157 ? 19.376 18.653 -16.127 0.5 26.16 149 TYR A CA 1
ATOM 1853 C C . TYR A 1 157 ? 18.585 19.428 -15.077 0.5 27.42 149 TYR A C 1
ATOM 1854 O O . TYR A 1 157 ? 17.443 19.076 -14.767 0.5 24.86 149 TYR A O 1
ATOM 1871 N N . SER A 1 158 ? 19.211 20.519 -14.617 0.5 27.82 150 SER A N 1
ATOM 1872 C CA . SER A 1 158 ? 18.581 21.467 -13.715 0.5 32.15 150 SER A CA 1
ATOM 1873 C C . SER A 1 158 ? 18.346 22.773 -14.457 0.5 30.75 150 SER A C 1
ATOM 1874 O O . SER A 1 158 ? 17.282 22.949 -15.042 0.5 35.19 150 SER A O 1
ATOM 1881 N N . GLY A 1 159 ? 19.338 23.654 -14.489 0.5 32.54 151 GLY A N 1
ATOM 1882 C CA . GLY A 1 159 ? 19.192 24.919 -15.189 0.5 31.18 151 GLY A CA 1
ATOM 1883 C C . GLY A 1 159 ? 19.145 24.713 -16.698 0.5 26.73 151 GLY A C 1
ATOM 1884 O O . GLY A 1 159 ? 19.713 23.748 -17.229 0.5 25.53 151 GLY A O 1
ATOM 1888 N N . TYR A 1 160 ? 18.391 25.577 -17.379 0.5 24.58 152 TYR A N 1
ATOM 1889 C CA . TYR A 1 160 ? 18.338 25.529 -18.829 0.5 25.06 152 TYR A CA 1
ATOM 1890 C C . TYR A 1 160 ? 18.2 26.932 -19.4 0.5 26.98 152 TYR A C 1
ATOM 1891 O O . TYR A 1 160 ? 17.707 27.813 -18.73 0.5 28.3 152 TYR A O 1
ATOM 1908 N N . SER A 1 161 ? 18.542 27.051 -20.679 0.5 24.4 153 SER A N 1
ATOM 1909 C CA . SER A 1 161 ? 18.384 28.251 -21.477 0.5 29.26 153 SER A CA 1
ATOM 1910 C C . SER A 1 161 ? 18.03 27.843 -22.905 0.5 28.79 153 SER A C 1
ATOM 1911 O O . SER A 1 161 ? 18.581 26.856 -23.42 0.5 29.53 153 SER A O 1
ATOM 1918 N N . LEU A 1 162 ? 17.126 28.597 -23.545 0.5 25.03 154 LEU A N 1
ATOM 1919 C CA . LEU A 1 162 ? 16.816 28.476 -24.97 0.5 26.22 154 LEU A CA 1
ATOM 1920 C C . LEU A 1 162 ? 16.814 29.891 -25.527 0.5 27.04 154 LEU A C 1
ATOM 1921 O O . LEU A 1 162 ? 16.191 30.756 -24.941 0.5 26.63 154 LEU A O 1
ATOM 1937 N N A GLU A 1 163 ? 17.459 30.095 -26.679 0.25 28.69 155 GLU A N 1
ATOM 1938 N N B GLU A 1 163 ? 17.48 30.1 -26.665 0.25 27.18 155 GLU A N 1
ATOM 1939 C CA A GLU A 1 163 ? 17.59 31.405 -27.299 0.25 28.85 155 GLU A CA 1
ATOM 1940 C CA B GLU A 1 163 ? 17.532 31.413 -27.289 0.25 26.15 155 GLU A CA 1
ATOM 1941 C C A GLU A 1 163 ? 17.25 31.282 -28.778 0.25 28.54 155 GLU A C 1
ATOM 1942 C C B GLU A 1 163 ? 17.24 31.277 -28.775 0.25 27.04 155 GLU A C 1
ATOM 1943 O O A GLU A 1 163 ? 17.893 30.476 -29.445 0.25 30.48 155 GLU A O 1
ATOM 1944 O O B GLU A 1 163 ? 17.897 30.476 -29.435 0.25 28.99 155 GLU A O 1
ATOM 1967 N N . HIS A 1 164 ? 16.239 32.055 -29.236 0.5 25.78 156 HIS A N 1
ATOM 1968 C CA . HIS A 1 164 ? 15.872 32.215 -30.649 0.5 29.32 156 HIS A CA 1
ATOM 1969 C C . HIS A 1 164 ? 16.856 33.204 -31.27 0.5 34.43 156 HIS A C 1
ATOM 1970 O O . HIS A 1 164 ? 16.923 34.376 -30.849 0.5 29.42 156 HIS A O 1
ATOM 1984 N N . ALA A 1 165 ? 17.672 32.713 -32.231 0.5 38.58 157 ALA A N 1
ATOM 1985 C CA . ALA A 1 165 ? 18.846 33.452 -32.675 0.5 39.41 157 ALA A CA 1
ATOM 1986 C C . ALA A 1 165 ? 18.444 34.726 -33.424 0.5 38.78 157 ALA A C 1
ATOM 1987 O O . ALA A 1 165 ? 18.902 35.792 -33.036 0.5 43.11 157 ALA A O 1
ATOM 1994 N N . GLU A 1 166 ? 17.633 34.594 -34.5 0.5 35.81 158 GLU A N 1
ATOM 1995 C CA . GLU A 1 166 ? 17.23 35.716 -35.353 0.5 34.03 158 GLU A CA 1
ATOM 1996 C C . GLU A 1 166 ? 16.715 36.887 -34.483 0.5 39.54 158 GLU A C 1
ATOM 1997 O O . GLU A 1 166 ? 17.152 38.013 -34.639 0.5 44.11 158 GLU A O 1
ATOM 2001 N N . SER A 1 167 ? 15.863 36.604 -33.493 0.5 38.37 159 SER A N 1
ATOM 2002 C CA . SER A 1 167 ? 15.163 37.601 -32.697 0.5 36.17 159 SER A CA 1
ATOM 2003 C C . SER A 1 167 ? 15.945 37.99 -31.447 0.5 34.98 159 SER A C 1
ATOM 2004 O O . SER A 1 167 ? 15.733 39.094 -30.937 0.5 35.27 159 SER A O 1
ATOM 2011 N N . GLY A 1 168 ? 16.747 37.056 -30.89 0.5 36.58 160 GLY A N 1
ATOM 2012 C CA . GLY A 1 168 ? 17.435 37.252 -29.616 0.5 27.89 160 GLY A CA 1
ATOM 2013 C C . GLY A 1 168 ? 16.558 36.992 -28.388 0.5 32.45 160 GLY A C 1
ATOM 2014 O O . GLY A 1 168 ? 17.044 37.108 -27.281 0.5 31.18 160 GLY A O 1
ATOM 2018 N N . ILE A 1 169 ? 15.291 36.586 -28.562 0.5 29.79 161 ILE A N 1
ATOM 2019 C CA . ILE A 1 169 ? 14.427 36.3 -27.413 0.5 27.53 161 ILE A CA 1
ATOM 2020 C C . ILE A 1 169 ? 14.974 35.031 -26.752 0.5 29.34 161 ILE A C 1
ATOM 2021 O O . ILE A 1 169 ? 15.267 34.074 -27.461 0.5 29.29 161 ILE A O 1
ATOM 2037 N N . ALA A 1 170 ? 15.12 35.06 -25.432 0.5 32.49 162 ALA A N 1
ATOM 2038 C CA . ALA A 1 170 ? 15.713 33.974 -24.676 0.5 31.99 162 ALA A CA 1
ATOM 2039 C C . ALA A 1 170 ? 14.828 33.665 -23.492 0.5 34.23 162 ALA A C 1
ATOM 2040 O O . ALA A 1 170 ? 14.129 34.542 -23.006 0.5 30.93 162 ALA A O 1
ATOM 2047 N N . GLY A 1 171 ? 14.889 32.428 -23.014 0.5 29.8 163 GLY A N 1
ATOM 2048 C CA . GLY A 1 171 ? 14.289 32.085 -21.741 0.5 28.81 163 GLY A CA 1
ATOM 2049 C C . GLY A 1 171 ? 15.232 31.193 -20.958 0.5 27.68 163 GLY A C 1
ATOM 2050 O O . GLY A 1 171 ? 15.942 30.39 -21.564 0.5 29.71 163 GLY A O 1
ATOM 2054 N N . ALA A 1 172 ? 15.152 31.283 -19.641 0.5 28.67 164 ALA A N 1
ATOM 2055 C CA . ALA A 1 172 ? 15.978 30.471 -18.776 0.5 32.45 164 ALA A CA 1
ATOM 2056 C C . ALA A 1 172 ? 15.29 30.308 -17.427 0.5 31.55 164 ALA A C 1
ATOM 2057 O O . ALA A 1 172 ? 14.54 31.194 -17.008 0.5 30.19 164 ALA A O 1
ATOM 2064 N N . ALA A 1 173 ? 15.551 29.168 -16.765 0.5 27.51 165 ALA A N 1
ATOM 2065 C CA . ALA A 1 173 ? 15.133 28.962 -15.39 0.5 28.92 165 ALA A CA 1
ATOM 2066 C C . ALA A 1 173 ? 16.181 28.159 -14.632 0.5 27.38 165 ALA A C 1
ATOM 2067 O O . ALA A 1 173 ? 16.886 27.346 -15.232 0.5 26.6 165 ALA A O 1
ATOM 2074 N N . ASN A 1 174 ? 16.233 28.37 -13.31 0.5 28.45 166 ASN A N 1
ATOM 2075 C CA . ASN A 1 174 ? 17.103 27.627 -12.411 0.5 30.94 166 ASN A CA 1
ATOM 2076 C C . ASN A 1 174 ? 18.576 27.744 -12.817 0.5 34.2 166 ASN A C 1
ATOM 2077 O O . ASN A 1 174 ? 19.359 26.838 -12.546 0.5 36.23 166 ASN A O 1
ATOM 2088 N N . TRP A 1 175 ? 18.956 28.864 -13.439 0.5 35.17 167 TRP A N 1
ATOM 2089 C CA . TRP A 1 175 ? 20.264 29.009 -14.048 0.5 42.97 167 TRP A CA 1
ATOM 2090 C C . TRP A 1 175 ? 21.252 29.512 -12.999 0.5 55.58 167 TRP A C 1
ATOM 2091 O O . TRP A 1 175 ? 20.857 30.245 -12.096 0.5 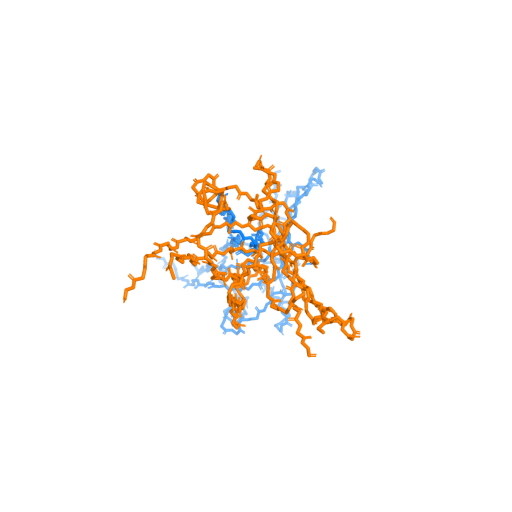64.14 167 TRP A O 1
ATOM 2112 N N . LYS A 1 176 ? 22.517 29.078 -13.134 0.5 56.15 168 LYS A N 1
ATOM 2113 C CA . LYS A 1 176 ? 23.628 29.216 -12.188 0.5 65.82 168 LYS A CA 1
ATOM 2114 C C . LYS A 1 176 ? 23.154 29.129 -10.726 0.5 69.87 168 LYS A C 1
ATOM 2115 O O . LYS A 1 176 ? 22.463 28.119 -10.426 0.5 69.31 168 LYS A O 1
ATOM 2134 N N . LEU B 1 10 ? 0.863 35.519 40.416 0.5 58.07 2 LEU B N 1
ATOM 2135 C CA . LEU B 1 10 ? 0.67 34.113 40.874 0.5 54.99 2 LEU B CA 1
ATOM 2136 C C . LEU B 1 10 ? 1.401 33.159 39.92 0.5 47.16 2 LEU B C 1
ATOM 2137 O O . LEU B 1 10 ? 1.576 33.464 38.738 0.5 42.09 2 LEU B O 1
ATOM 2153 N N . ALA B 1 11 ? 1.872 32.026 40.461 0.5 46.29 3 ALA B N 1
ATOM 2154 C CA . ALA B 1 11 ? 2.719 31.09 39.724 0.5 43.6 3 ALA B CA 1
ATOM 2155 C C . ALA B 1 11 ? 1.875 30.283 38.735 0.5 37.84 3 ALA B C 1
ATOM 2156 O O . ALA B 1 11 ? 0.672 30.155 38.942 0.5 34.76 3 ALA B O 1
ATOM 2163 N N . GLY B 1 12 ? 2.519 29.819 37.646 0.5 36.6 4 GLY B N 1
ATOM 2164 C CA . GLY B 1 12 ? 1.896 28.912 36.687 0.5 35.08 4 GLY B CA 1
ATOM 2165 C C . GLY B 1 12 ? 1.964 29.416 35.248 0.5 33.16 4 GLY B C 1
ATOM 2166 O O . GLY B 1 12 ? 2.747 30.304 34.902 0.5 32.69 4 GLY B O 1
ATOM 2170 N N . ILE B 1 13 ? 1.11 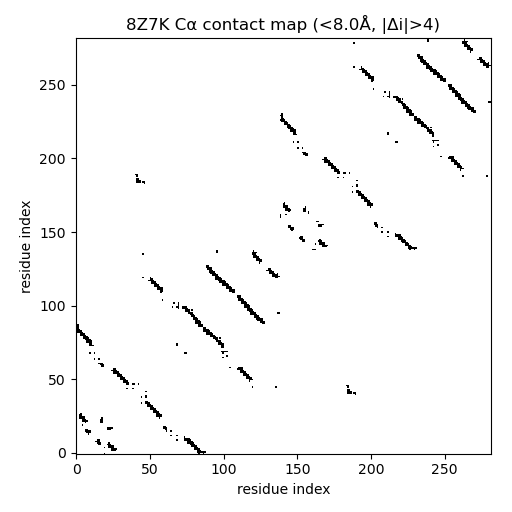28.803 34.4 0.5 29.27 5 ILE B N 1
ATOM 2171 C CA . ILE B 1 13 ? 1.117 28.959 32.959 0.5 27.92 5 ILE B CA 1
ATOM 2172 C C . ILE B 1 13 ? -0.111 29.783 32.606 0.5 27.41 5 ILE B C 1
ATOM 2173 O O . ILE B 1 13 ? -1.208 29.438 33.038 0.5 28.88 5 ILE B O 1
ATOM 2189 N N . TYR B 1 14 ? 0.08 30.809 31.782 0.5 30.8 6 TYR B N 1
ATOM 2190 C CA . TYR B 1 14 ? -0.999 31.696 31.379 0.5 33.91 6 TYR B CA 1
ATOM 2191 C C . TYR B 1 14 ? -0.946 31.898 29.875 0.5 31.58 6 TYR B C 1
ATOM 2192 O O . TYR B 1 14 ? 0.129 32.089 29.339 0.5 29.82 6 TYR B O 1
ATOM 2209 N N . LEU B 1 15 ? -2.126 31.967 29.245 0.5 26.73 7 LEU B N 1
ATOM 2210 C CA . LEU B 1 15 ? -2.263 32.197 27.824 0.5 25.29 7 LEU B CA 1
ATOM 2211 C C . LEU B 1 15 ? -2.953 33.527 27.605 0.5 25.74 7 LEU B C 1
ATOM 2212 O O . LEU B 1 15 ? -4.009 33.751 28.21 0.5 29.52 7 LEU B O 1
ATOM 2228 N N . LYS B 1 16 ? -2.396 34.29 26.666 0.5 27.8 8 LYS B N 1
ATOM 2229 C CA . LYS B 1 16 ? -2.981 35.498 26.121 0.5 29.67 8 LYS B CA 1
ATOM 2230 C C . LYS B 1 16 ? -3.24 35.24 24.651 0.5 29.45 8 LYS B C 1
ATOM 2231 O O . LYS B 1 16 ? -2.319 34.964 23.881 0.5 29.14 8 LYS B O 1
ATOM 2250 N N . VAL B 1 17 ? -4.514 35.312 24.254 0.5 27.91 9 VAL B N 1
ATOM 2251 C CA . VAL B 1 17 ? -4.913 34.883 22.933 0.5 26.7 9 VAL B CA 1
ATOM 2252 C C . VAL B 1 17 ? -6.054 35.763 22.428 0.5 28.19 9 VAL B C 1
ATOM 2253 O O . VAL B 1 17 ? -6.951 36.117 23.175 0.5 30.3 9 VAL B O 1
ATOM 2266 N N . LYS B 1 18 ? -5.992 36.045 21.138 0.5 30.09 10 LYS B N 1
ATOM 2267 C CA . LYS B 1 18 ? -6.981 36.814 20.416 0.5 35.73 10 LYS B CA 1
ATOM 2268 C C . LYS B 1 18 ? -7.217 36.084 19.106 0.5 35.71 10 LYS B C 1
ATOM 2269 O O . LYS B 1 18 ? -6.243 35.737 18.435 0.5 42.11 10 LYS B O 1
ATOM 2288 N N . GLY B 1 19 ? -8.49 35.841 18.778 0.5 35.22 11 GLY B N 1
ATOM 2289 C CA . GLY B 1 19 ? -8.864 35.311 17.487 0.5 37.48 11 GLY B CA 1
ATOM 2290 C C . GLY B 1 19 ? -8.957 36.399 16.421 0.5 37.49 11 GLY B C 1
ATOM 2291 O O . GLY B 1 19 ? -9.252 37.557 16.735 0.5 40.92 11 GLY B O 1
ATOM 2295 N N . LYS B 1 20 ? -8.711 36.015 15.161 0.5 38.5 12 LYS B N 1
ATOM 2296 C CA . LYS B 1 20 ? -8.728 36.953 14.045 0.5 41.47 12 LYS B CA 1
ATOM 2297 C C . LYS B 1 20 ? -10.137 37.496 13.811 0.5 39.35 12 LYS B C 1
ATOM 2298 O O . LYS B 1 20 ? -10.233 38.629 13.353 0.5 39.4 12 LYS B O 1
ATOM 2317 N N . THR B 1 21 ? -11.188 36.704 14.101 0.5 40.31 13 THR B N 1
ATOM 2318 C CA . THR B 1 21 ? -12.58 37.137 13.986 0.5 41.76 13 THR B CA 1
ATOM 2319 C C . THR B 1 21 ? -13.243 37.299 15.357 0.5 41.97 13 THR B C 1
ATOM 2320 O O . THR B 1 21 ? -14.037 38.221 15.546 0.5 47.79 13 THR B O 1
ATOM 2330 N N . THR B 1 22 ? -12.955 36.419 16.32 0.5 44.3 14 THR B N 1
ATOM 2331 C CA . THR B 1 22 ? -13.57 36.443 17.643 0.5 43.06 14 THR B CA 1
ATOM 2332 C C . THR B 1 22 ? -13.05 37.614 18.49 0.5 43.04 14 THR B C 1
ATOM 2333 O O . THR B 1 22 ? -13.766 38.064 19.369 0.5 47.56 14 THR B O 1
ATOM 2343 N N . GLY B 1 23 ? -11.807 38.079 18.265 0.5 40.38 15 GLY B N 1
ATOM 2344 C CA . GLY B 1 23 ? -11.147 39.034 19.145 0.5 41.62 15 GLY B CA 1
ATOM 2345 C C . GLY B 1 23 ? -10.609 38.353 20.402 0.5 43.38 15 GLY B C 1
ATOM 2346 O O . GLY B 1 23 ? -10.324 37.154 20.378 0.5 35.48 15 GLY B O 1
ATOM 2350 N N . GLU B 1 24 ? -10.458 39.11 21.502 0.5 44.91 16 GLU B N 1
ATOM 2351 C CA . GLU B 1 24 ? -9.807 38.601 22.708 0.5 45.61 16 GLU B CA 1
ATOM 2352 C C . GLU B 1 24 ? -10.644 37.457 23.299 0.5 51.22 16 GLU B C 1
ATOM 2353 O O . GLU B 1 24 ? -11.863 37.58 23.415 0.5 46.62 16 GLU B O 1
ATOM 2365 N N . ILE B 1 25 ? -9.985 36.33 23.614 0.5 40.21 17 ILE B N 1
ATOM 2366 C CA . ILE B 1 25 ? -10.589 35.167 24.253 0.5 34.83 17 ILE B CA 1
ATOM 2367 C C . ILE B 1 25 ? -10.025 35.091 25.669 0.5 37.2 17 ILE B C 1
ATOM 2368 O O . ILE B 1 25 ? -8.813 34.916 25.811 0.5 35.81 17 ILE B O 1
ATOM 2384 N N . LYS B 1 26 ? -10.89 35.242 26.677 0.5 35.76 18 LYS B N 1
ATOM 2385 C CA . LYS B 1 26 ? -10.527 35.363 28.086 0.5 42.25 18 LYS B CA 1
ATOM 2386 C C . LYS B 1 26 ? -11.355 34.387 28.93 0.5 43.77 18 LYS B C 1
ATOM 2387 O O . LYS B 1 26 ? -12.405 33.912 28.502 0.5 47.82 18 LYS B O 1
ATOM 2406 N N . GLY B 1 27 ? -10.852 34.069 30.128 0.5 48.6 19 GLY B N 1
ATOM 2407 C CA . GLY B 1 27 ? -11.58 33.328 31.149 0.5 52.5 19 GLY B CA 1
ATOM 2408 C C . GLY B 1 27 ? -12.359 34.301 32.031 0.5 55.65 19 GLY B C 1
ATOM 2409 O O . GLY B 1 27 ? -12.476 35.475 31.676 0.5 66.93 19 GLY B O 1
ATOM 2413 N N . SER B 1 28 ? -12.886 33.823 33.17 0.5 57.49 20 SER B N 1
ATOM 2414 C CA . SER B 1 28 ? -13.427 34.718 34.191 0.5 63.24 20 SER B CA 1
ATOM 2415 C C . SER B 1 28 ? -12.309 35.642 34.661 0.5 69.02 20 SER B C 1
ATOM 2416 O O . SER B 1 28 ? -11.229 35.139 34.959 0.5 64.53 20 SER B O 1
ATOM 2423 N N . VAL B 1 29 ? -12.549 36.962 34.713 0.5 70.23 21 VAL B N 1
ATOM 2424 C CA . VAL B 1 29 ? -11.533 37.891 35.198 0.5 66.46 21 VAL B CA 1
ATOM 2425 C C . VAL B 1 29 ? -11.619 37.922 36.729 0.5 66.34 21 VAL B C 1
ATOM 2426 O O . VAL B 1 29 ? -12.156 38.871 37.28 0.5 65.5 21 VAL B O 1
ATOM 2439 N N . VAL B 1 30 ? -11.08 36.885 37.407 0.5 73.44 22 VAL B N 1
ATOM 2440 C CA . VAL B 1 30 ? -11.246 36.689 38.848 0.5 80.44 22 VAL B CA 1
ATOM 2441 C C . VAL B 1 30 ? -9.922 36.913 39.592 0.5 78.56 22 VAL B C 1
ATOM 2442 O O . VAL B 1 30 ? -9.894 37.667 40.561 0.5 84.2 22 VAL B O 1
ATOM 2455 N N . GLN B 1 31 ? -8.846 36.218 39.203 0.5 80.51 23 GLN B N 1
ATOM 2456 C CA . GLN B 1 31 ? -7.565 36.355 39.891 0.5 85.11 23 GLN B CA 1
ATOM 2457 C C . GLN B 1 31 ? -6.958 37.712 39.521 0.5 102.65 23 GLN B C 1
ATOM 2458 O O . GLN B 1 31 ? -7.399 38.341 38.56 0.5 111.35 23 GLN B O 1
ATOM 2462 N N . GLU B 1 32 ? -5.967 38.171 40.302 0.5 112.63 24 GLU B N 1
ATOM 2463 C CA . GLU B 1 32 ? -5.244 39.41 40.024 0.5 109.48 24 GLU B CA 1
ATOM 2464 C C . GLU B 1 32 ? -3.856 39.08 39.464 0.5 103.53 24 GLU B C 1
ATOM 2465 O O . GLU B 1 32 ? -3.361 37.964 39.638 0.5 103.69 24 GLU B O 1
ATOM 2469 N N . GLY B 1 33 ? -3.264 40.045 38.742 0.5 103.95 25 GLY B N 1
ATOM 2470 C CA . GLY B 1 33 ? -1.859 40.003 38.352 0.5 100.18 25 GLY B CA 1
ATOM 2471 C C . GLY B 1 33 ? -1.563 39.237 37.058 0.5 91.13 25 GLY B C 1
ATOM 2472 O O . GLY B 1 33 ? -0.382 39.098 36.739 0.5 75.93 25 GLY B O 1
ATOM 2476 N N . HIS B 1 34 ? -2.605 38.756 36.336 0.5 84.09 26 HIS B N 1
ATOM 2477 C CA . HIS B 1 34 ? -2.481 38.126 35.019 0.5 71.24 26 HIS B CA 1
ATOM 2478 C C . HIS B 1 34 ? -3.639 38.588 34.127 0.5 69.89 26 HIS B C 1
ATOM 2479 O O . HIS B 1 34 ? -4.481 37.779 33.727 0.5 60.31 26 HIS B O 1
ATOM 2492 N N . ASP B 1 35 ? -3.646 39.895 33.802 0.5 69.03 27 ASP B N 1
ATOM 2493 C CA . ASP B 1 35 ? -4.835 40.581 33.299 0.5 62.67 27 ASP B CA 1
ATOM 2494 C C . ASP B 1 35 ? -5.201 40.08 31.899 0.5 61.69 27 ASP B C 1
ATOM 2495 O O . ASP B 1 35 ? -4.368 40.078 30.988 0.5 72.4 27 ASP B O 1
ATOM 2499 N N . GLY B 1 36 ? -6.458 39.63 31.742 0.5 56.66 28 GLY B N 1
ATOM 2500 C CA . GLY B 1 36 ? -6.956 39.1 30.479 0.5 56.81 28 GLY B CA 1
ATOM 2501 C C . GLY B 1 36 ? -6.253 37.815 30.024 0.5 50.55 28 GLY B C 1
ATOM 2502 O O . GLY B 1 36 ? -6.216 37.587 28.816 0.5 57.67 28 GLY B O 1
ATOM 2506 N N . LYS B 1 37 ? -5.71 37.016 30.973 0.5 45.35 29 LYS B N 1
ATOM 2507 C CA . LYS B 1 37 ? -4.993 35.777 30.662 0.5 42.32 29 LYS B CA 1
ATOM 2508 C C . LYS B 1 37 ? -5.752 34.558 31.21 0.5 40.62 29 LYS B C 1
ATOM 2509 O O . LYS B 1 37 ? -6.326 34.595 32.311 0.5 39.22 29 LYS B O 1
ATOM 2528 N N . ILE B 1 38 ? -5.662 33.431 30.467 0.5 31.3 30 ILE B N 1
ATOM 2529 C CA . ILE B 1 38 ? -6.317 32.178 30.824 0.5 32.6 30 ILE B CA 1
ATOM 2530 C C . ILE B 1 38 ? -5.308 31.32 31.577 0.5 30.68 30 ILE B C 1
ATOM 2531 O O . ILE B 1 38 ? -4.178 31.147 31.126 0.5 29.09 30 ILE B O 1
ATOM 2547 N N . HIS B 1 39 ? -5.693 30.834 32.746 0.5 31.19 31 HIS B N 1
ATOM 2548 C CA . HIS B 1 39 ? -4.853 29.94 33.521 0.5 38.37 31 HIS B CA 1
ATOM 2549 C C . HIS B 1 39 ? -4.837 28.584 32.822 0.5 34.08 31 HIS B C 1
ATOM 2550 O O . HIS B 1 39 ? -5.892 28.038 32.567 0.5 34.33 31 HIS B O 1
ATOM 2563 N N . ILE B 1 40 ? -3.649 28.078 32.507 0.5 32.55 32 ILE B N 1
ATOM 2564 C CA . ILE B 1 40 ? -3.441 26.791 31.847 0.5 32.72 32 ILE B CA 1
ATOM 2565 C C . ILE B 1 40 ? -2.894 25.806 32.884 0.5 31.2 32 ILE B C 1
ATOM 2566 O O . ILE B 1 40 ? -1.94 26.122 33.603 0.5 28.8 32 ILE B O 1
ATOM 2582 N N . LEU B 1 41 ? -3.469 24.595 32.958 0.5 26.42 33 LEU B N 1
ATOM 2583 C CA . LEU B 1 41 ? -3.059 23.615 33.955 0.5 26.6 33 LEU B CA 1
ATOM 2584 C C . LEU B 1 41 ? -1.769 22.897 33.555 0.5 27.64 33 LEU B C 1
ATOM 2585 O O . LEU B 1 41 ? -1.007 22.488 34.424 0.5 28.49 33 LEU B O 1
ATOM 2601 N N . ALA B 1 42 ? -1.572 22.63 32.253 0.5 23.82 34 ALA B N 1
ATOM 2602 C CA . ALA B 1 42 ? -0.378 21.958 31.766 0.5 23.61 34 ALA B CA 1
ATOM 2603 C C . ALA B 1 42 ? -0.182 22.3 30.295 0.5 24.35 34 ALA B C 1
ATOM 2604 O O . ALA B 1 42 ? -1.15 22.684 29.638 0.5 24.2 34 ALA B O 1
ATOM 2611 N N . PHE B 1 43 ? 1.057 22.161 29.794 0.5 23.05 35 PHE B N 1
ATOM 2612 C CA . PHE B 1 43 ? 1.354 22.339 28.376 0.5 23.47 35 PHE B CA 1
ATOM 2613 C C . PHE B 1 43 ? 2.351 21.278 27.929 0.5 23.46 35 PHE B C 1
ATOM 2614 O O . PHE B 1 43 ? 3.168 20.781 28.716 0.5 25.23 35 PHE B O 1
ATOM 2631 N N . LYS B 1 44 ? 2.349 21.031 26.615 0.5 24.16 36 LYS B N 1
ATOM 2632 C CA . LYS B 1 44 ? 3.345 20.209 25.958 0.5 23.03 36 LYS B CA 1
ATOM 2633 C C . LYS B 1 44 ? 3.618 20.838 24.604 0.5 22.6 36 LYS B C 1
ATOM 2634 O O . LYS B 1 44 ? 2.706 20.917 23.81 0.5 24.22 36 LYS B O 1
ATOM 2653 N N . ASN B 1 45 ? 4.823 21.37 24.405 0.5 18.81 37 ASN B N 1
ATOM 2654 C CA . ASN B 1 45 ? 5.254 21.839 23.097 0.5 21.93 37 ASN B CA 1
ATOM 2655 C C . ASN B 1 45 ? 6.036 20.71 22.44 0.5 22.59 37 ASN B C 1
ATOM 2656 O O . ASN B 1 45 ? 7.013 20.209 22.997 0.5 24.02 37 ASN B O 1
ATOM 2667 N N . ASP B 1 46 ? 5.594 20.299 21.247 0.5 23.56 38 ASP B N 1
ATOM 2668 C CA . ASP B 1 46 ? 6.141 19.163 20.542 0.5 22.6 38 ASP B CA 1
ATOM 2669 C C . ASP B 1 46 ? 6.563 19.677 19.172 0.5 24.08 38 ASP B C 1
ATOM 2670 O O . ASP B 1 46 ? 5.742 20.227 18.465 0.5 24.59 38 ASP B O 1
ATOM 2679 N N . TYR B 1 47 ? 7.842 19.562 18.821 0.5 21.4 39 TYR B N 1
ATOM 2680 C CA . TYR B 1 47 ? 8.339 20.049 17.542 0.5 20.62 39 TYR B CA 1
ATOM 2681 C C . TYR B 1 47 ? 9.202 18.973 16.883 0.5 24.73 39 TYR B C 1
ATOM 2682 O O . TYR B 1 47 ? 10.135 18.458 17.507 0.5 21.58 39 TYR B O 1
ATOM 2699 N N . ASP B 1 48 ? 8.894 18.65 15.623 0.5 22.87 40 ASP B N 1
ATOM 2700 C CA . ASP B 1 48 ? 9.532 17.567 14.91 0.5 24.73 40 ASP B CA 1
ATOM 2701 C C . ASP B 1 48 ? 10.217 18.134 13.671 0.5 26.1 40 ASP B C 1
ATOM 2702 O O . ASP B 1 48 ? 9.617 18.939 12.944 0.5 24.85 40 ASP B O 1
ATOM 2711 N N . MET B 1 49 ? 11.46 17.689 13.428 0.5 26.32 41 MET B N 1
ATOM 2712 C CA . MET B 1 49 ? 12.175 17.959 12.201 0.5 26.13 41 MET B CA 1
ATOM 2713 C C . MET B 1 49 ? 12.707 16.643 11.635 0.5 26.79 41 MET B C 1
ATOM 2714 O O . MET B 1 49 ? 13.483 15.971 12.297 0.5 26.86 41 MET B O 1
ATOM 2728 N N . PRO B 1 50 ? 12.371 16.243 10.386 0.5 28.72 42 PRO B N 1
ATOM 2729 C CA . PRO B 1 50 ? 12.958 15.027 9.798 0.5 27.37 42 PRO B CA 1
ATOM 2730 C C . PRO B 1 50 ? 14.479 15.149 9.696 0.5 25.52 42 PRO B C 1
ATOM 2731 O O . PRO B 1 50 ? 14.994 16.23 9.415 0.5 28.49 42 PRO B O 1
ATOM 2742 N N . ALA B 1 51 ? 15.212 14.051 9.931 0.5 28.16 43 ALA B N 1
ATOM 2743 C CA . ALA B 1 51 ? 16.669 14.078 9.808 0.5 28.82 43 ALA B CA 1
ATOM 2744 C C . ALA B 1 51 ? 17.078 14.394 8.363 0.5 28.47 43 ALA B C 1
ATOM 2745 O O . ALA B 1 51 ? 17.977 15.185 8.142 0.5 31.6 43 ALA B O 1
ATOM 2752 N N . ARG B 1 52 ? 16.39 13.765 7.403 0.5 30.6 44 ARG B N 1
ATOM 2753 C CA . ARG B 1 52 ? 16.624 13.955 5.979 0.5 33.45 44 ARG B CA 1
ATOM 2754 C C . ARG B 1 52 ? 15.634 15 5.462 0.5 29.03 44 ARG B C 1
ATOM 2755 O O . ARG B 1 52 ? 14.439 14.776 5.588 0.5 31.84 44 ARG B O 1
ATOM 2776 N N . LEU B 1 53 ? 16.147 16.101 4.903 0.5 30.42 45 LEU B N 1
ATOM 2777 C CA . LEU B 1 53 ? 15.326 17.156 4.315 0.5 31.87 45 LEU B CA 1
ATOM 2778 C C . LEU B 1 53 ? 15.097 16.819 2.844 0.5 34.73 45 LEU B C 1
ATOM 2779 O O . LEU B 1 53 ? 16.063 16.685 2.1 0.5 35.89 45 LEU B O 1
ATOM 2795 N N . GLN B 1 54 ? 13.828 16.684 2.445 0.5 33.64 46 GLN B N 1
ATOM 2796 C CA . GLN B 1 54 ? 13.471 16.451 1.051 0.5 36.73 46 GLN B CA 1
ATOM 2797 C C . GLN B 1 54 ? 14.149 17.513 0.191 0.5 33.58 46 GLN B C 1
ATOM 2798 O O . GLN B 1 54 ? 14.142 18.697 0.534 0.5 30.62 46 GLN B O 1
ATOM 2812 N N . GLU B 1 55 ? 14.717 17.088 -0.954 0.5 37.98 47 GLU B N 1
ATOM 2813 C CA . GLU B 1 55 ? 15.352 18.02 -1.874 0.5 41.17 47 GLU B CA 1
ATOM 2814 C C . GLU B 1 55 ? 14.378 19.142 -2.249 0.5 35.7 47 GLU B C 1
ATOM 2815 O O . GLU B 1 55 ? 13.253 18.852 -2.63 0.5 37.25 47 GLU B O 1
ATOM 2827 N N . GLY B 1 56 ? 14.824 20.397 -2.078 0.5 35.67 48 GLY B N 1
ATOM 2828 C CA . GLY B 1 56 ? 14.079 21.6 -2.423 0.5 33.06 48 GLY B CA 1
ATOM 2829 C C . GLY B 1 56 ? 12.965 21.977 -1.448 0.5 31.93 48 GLY B C 1
ATOM 2830 O O . GLY B 1 56 ? 12.209 22.898 -1.736 0.5 31.22 48 GLY B O 1
ATOM 2834 N N . LEU B 1 57 ? 12.894 21.325 -0.27 0.5 31.29 49 LEU B N 1
ATOM 2835 C CA . LEU B 1 57 ? 11.83 21.581 0.69 0.5 28.86 49 LEU B CA 1
ATOM 2836 C C . LEU B 1 57 ? 12.352 22.53 1.766 0.5 29.85 49 LEU B C 1
ATOM 2837 O O . LEU B 1 57 ? 13.445 22.299 2.296 0.5 29.38 49 LEU B O 1
ATOM 2853 N N . THR B 1 58 ? 11.538 23.537 2.126 0.5 29.11 50 THR B N 1
ATOM 2854 C CA . THR B 1 58 ? 11.876 24.423 3.226 0.5 29.42 50 THR B CA 1
ATOM 2855 C C . THR B 1 58 ? 11.842 23.64 4.534 0.5 27.99 50 THR B C 1
ATOM 2856 O O . THR B 1 58 ? 10.975 22.778 4.733 0.5 29.27 50 THR B O 1
ATOM 2866 N N . PRO B 1 59 ? 12.746 23.955 5.482 0.5 29.84 51 PRO B N 1
ATOM 2867 C CA . PRO B 1 59 ? 12.623 23.421 6.841 0.5 30.56 51 PRO B CA 1
ATOM 2868 C C . PRO B 1 59 ? 11.237 23.587 7.443 0.5 28.41 51 PRO B C 1
ATOM 2869 O O . PRO B 1 59 ? 10.715 22.632 8.009 0.5 27.04 51 PRO B O 1
ATOM 2880 N N . ALA B 1 60 ? 10.62 24.772 7.286 0.5 29.25 52 ALA B N 1
ATOM 2881 C CA . ALA B 1 60 ? 9.293 25.018 7.834 0.5 31.07 52 ALA B CA 1
ATOM 2882 C C . ALA B 1 60 ? 8.255 24.008 7.35 0.5 30.56 52 ALA B C 1
ATOM 2883 O O . ALA B 1 60 ? 7.457 23.489 8.141 0.5 29.7 52 ALA B O 1
ATOM 2890 N N . ALA B 1 61 ? 8.243 23.704 6.048 0.5 27.23 53 ALA B N 1
ATOM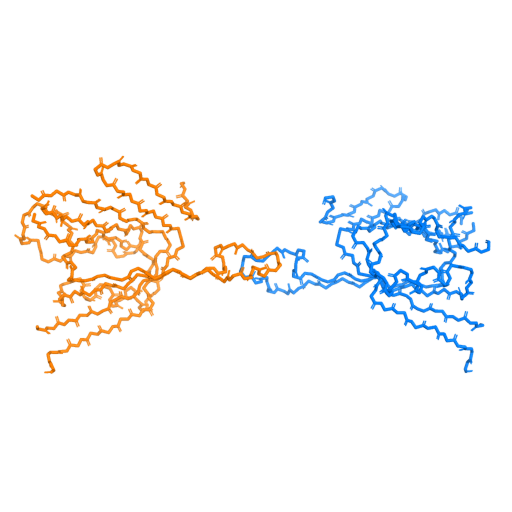 2891 C CA . ALA B 1 61 ? 7.265 22.781 5.514 0.5 29.57 53 ALA B CA 1
ATOM 2892 C C . ALA B 1 61 ? 7.549 21.343 5.96 0.5 29.85 53 ALA B C 1
ATOM 2893 O O . ALA B 1 61 ? 6.625 20.538 6.052 0.5 27.55 53 ALA B O 1
ATOM 2900 N N . ALA B 1 62 ? 8.816 21.018 6.263 0.5 27.26 54 ALA B N 1
ATOM 2901 C CA . ALA B 1 62 ? 9.197 19.687 6.712 0.5 26.56 54 ALA B CA 1
ATOM 2902 C C . ALA B 1 62 ? 8.818 19.487 8.18 0.5 23.61 54 ALA B C 1
ATOM 2903 O O . ALA B 1 62 ? 8.494 18.368 8.556 0.5 28.11 54 ALA B O 1
ATOM 2910 N N . ALA B 1 63 ? 8.886 20.571 8.957 0.5 23.86 55 ALA B N 1
ATOM 2911 C CA . ALA B 1 63 ? 8.675 20.547 10.394 0.5 25.18 55 ALA B CA 1
ATOM 2912 C C . ALA B 1 63 ? 7.199 20.496 10.766 0.5 26.65 55 ALA B C 1
ATOM 2913 O O . ALA B 1 63 ? 6.345 20.859 9.977 0.5 27.87 55 ALA B O 1
ATOM 2920 N N . ARG B 1 64 ? 6.912 20.01 11.987 0.5 27.06 56 ARG B N 1
ATOM 2921 C CA . ARG B 1 64 ? 5.576 20.015 12.549 0.5 23.14 56 ARG B CA 1
ATOM 2922 C C . ARG B 1 64 ? 5.693 20.497 13.993 0.5 23.96 56 ARG B C 1
ATOM 2923 O O . ARG B 1 64 ? 6.331 19.82 14.804 0.5 25.2 56 ARG B O 1
ATOM 2927 N N . GLY B 1 65 ? 5.139 21.673 14.291 0.5 23.65 57 GLY B N 1
ATOM 2928 C CA . GLY B 1 65 ? 5.082 22.206 15.642 0.5 23.2 57 GLY B CA 1
ATOM 2929 C C . GLY B 1 65 ? 3.642 22.201 16.147 0.5 25.84 57 GLY B C 1
ATOM 2930 O O . GLY B 1 65 ? 2.788 22.783 15.492 0.5 25.97 57 GLY B O 1
ATOM 2934 N N . THR B 1 66 ? 3.408 21.622 17.332 0.5 23.54 58 THR B N 1
ATOM 2935 C CA . THR B 1 66 ? 2.105 21.682 17.979 0.5 23.48 58 THR B CA 1
ATOM 2936 C C . THR B 1 66 ? 2.303 21.94 19.46 0.5 25.86 58 THR B C 1
ATOM 2937 O O . THR B 1 66 ? 3.291 21.514 20.029 0.5 27.84 58 THR B O 1
ATOM 2947 N N . ILE B 1 67 ? 1.396 22.7 20.053 0.5 19.74 59 ILE B N 1
ATOM 2948 C CA . ILE B 1 67 ? 1.405 22.874 21.504 0.5 22.69 59 ILE B CA 1
ATOM 2949 C C . ILE B 1 67 ? 0.037 22.462 22.019 0.5 24.71 59 ILE B C 1
ATOM 2950 O O . ILE B 1 67 ? -0.966 22.854 21.418 0.5 24.52 59 ILE B O 1
ATOM 2966 N N . THR B 1 68 ? 0.03 21.614 23.058 0.5 22.5 60 THR B N 1
ATOM 2967 C CA . THR B 1 68 ? -1.199 21.108 23.636 0.5 21.24 60 THR B CA 1
ATOM 2968 C C . THR B 1 68 ? -1.351 21.759 25.006 0.5 21.72 60 THR B C 1
ATOM 2969 O O . THR B 1 68 ? -0.423 21.637 25.797 0.5 22.33 60 THR B O 1
ATOM 2979 N N . LEU B 1 69 ? -2.48 22.452 25.232 0.5 20.72 61 LEU B N 1
ATOM 2980 C CA . LEU B 1 69 ? -2.809 23.094 26.481 0.5 23.79 61 LEU B CA 1
ATOM 2981 C C . LEU B 1 69 ? -3.931 22.34 27.194 0.5 26.86 61 LEU B C 1
ATOM 2982 O O . LEU B 1 69 ? -4.965 22.024 26.599 0.5 24.54 61 LEU B O 1
ATOM 2998 N N . THR B 1 70 ? -3.74 22.076 28.488 0.5 22.95 62 THR B N 1
ATOM 2999 C CA . THR B 1 70 ? -4.755 21.446 29.312 0.5 26.33 62 THR B CA 1
ATOM 3000 C C . THR B 1 70 ? -5.306 22.502 30.244 0.5 23.68 62 THR B C 1
ATOM 3001 O O . THR B 1 70 ? -4.505 23.235 30.81 0.5 23.5 62 THR B O 1
ATOM 3011 N N . LYS B 1 71 ? -6.632 22.609 30.363 0.5 24.93 63 LYS B N 1
ATOM 3012 C CA . LYS B 1 71 ? -7.243 23.702 31.129 0.5 25.85 63 LYS B CA 1
ATOM 3013 C C . LYS B 1 71 ? -8.605 23.259 31.637 0.5 26.11 63 LYS B C 1
ATOM 3014 O O . LYS B 1 71 ? -9.211 22.335 31.083 0.5 24.87 63 LYS B O 1
ATOM 3033 N N . GLU B 1 72 ? -9.078 23.925 32.7 0.5 24.9 64 GLU B N 1
ATOM 3034 C CA . GLU B 1 72 ? -10.446 23.731 33.164 0.5 25.7 64 GLU B CA 1
ATOM 3035 C C . GLU B 1 72 ? -11.378 24.333 32.117 0.5 22.72 64 GLU B C 1
ATOM 3036 O O . GLU B 1 72 ? -11.077 25.365 31.527 0.5 24.77 64 GLU B O 1
ATOM 3048 N N . MET B 1 73 ? -12.487 23.637 31.823 0.5 22.65 65 MET B N 1
ATOM 3049 C CA . MET B 1 73 ? -13.501 24.179 30.947 0.5 23.27 65 MET B CA 1
ATOM 3050 C C . MET B 1 73 ? -14.074 25.442 31.609 0.5 26.04 65 MET B C 1
ATOM 3051 O O . MET B 1 73 ? -14.217 25.466 32.826 0.5 23.11 65 MET B O 1
ATOM 3065 N N . ASP B 1 74 ? -14.314 26.466 30.801 0.5 27.72 66 ASP B N 1
ATOM 3066 C CA . ASP B 1 74 ? -14.673 27.793 31.312 0.5 31.92 66 ASP B CA 1
ATOM 3067 C C . ASP B 1 74 ? -15.326 28.575 30.179 0.5 30.75 66 ASP B C 1
ATOM 3068 O O . ASP B 1 74 ? -15.744 27.992 29.195 0.5 27.34 66 ASP B O 1
ATOM 3077 N N . ARG B 1 75 ? -15.403 29.915 30.294 0.5 31.28 67 ARG B N 1
ATOM 3078 C CA . ARG B 1 75 ? -16.097 30.74 29.323 0.5 26.16 67 ARG B CA 1
ATOM 3079 C C . ARG B 1 75 ? -15.357 30.862 28 0.5 27.34 67 ARG B C 1
ATOM 3080 O O . ARG B 1 75 ? -15.947 31.303 27.01 0.5 31.02 67 ARG B O 1
ATOM 3101 N N . SER B 1 76 ? -14.052 30.519 27.97 0.5 25.46 68 SER B N 1
ATOM 3102 C CA . SER B 1 76 ? -13.3 30.502 26.733 0.5 26.8 68 SER B CA 1
ATOM 3103 C C . SER B 1 76 ? -13.563 29.205 25.954 0.5 22.77 68 SER B C 1
ATOM 3104 O O . SER B 1 76 ? -13.322 29.224 24.743 0.5 24.04 68 SER B O 1
ATOM 3111 N N . SER B 1 77 ? -14.069 28.157 26.637 0.5 25.32 69 SER B N 1
ATOM 3112 C CA . SER B 1 77 ? -14.281 26.833 26.04 0.5 24.06 69 SER B CA 1
ATOM 3113 C C . SER B 1 77 ? -15.168 26.92 24.798 0.5 25.4 69 SER B C 1
ATOM 3114 O O . SER B 1 77 ? -14.772 26.434 23.722 0.5 25.05 69 SER B O 1
ATOM 3121 N N . PRO B 1 78 ? -16.315 27.658 24.822 0.5 26.32 70 PRO B N 1
ATOM 3122 C CA . PRO B 1 78 ? -17.095 27.845 23.597 0.5 23.95 70 PRO B CA 1
ATOM 3123 C C . PRO B 1 78 ? -16.362 28.543 22.48 0.5 24.34 70 PRO B C 1
ATOM 3124 O O . PRO B 1 78 ? -16.589 28.208 21.328 0.5 24.27 70 PRO B O 1
ATOM 3135 N N . GLN B 1 79 ? -15.478 29.525 22.847 0.5 23.77 71 GLN B N 1
ATOM 3136 C CA . GLN B 1 79 ? -14.764 30.312 21.854 0.5 28.2 71 GLN B CA 1
ATOM 3137 C C . GLN B 1 79 ? -13.715 29.503 21.094 0.5 24.22 71 GLN B C 1
ATOM 3138 O O . GLN B 1 79 ? -13.623 29.628 19.874 0.5 26.19 71 GLN B O 1
ATOM 3152 N N . PHE B 1 80 ? -12.939 28.691 21.829 0.5 23.82 72 PHE B N 1
ATOM 3153 C CA . PHE B 1 80 ? -11.992 27.771 21.237 0.5 23.78 72 PHE B CA 1
ATOM 3154 C C . PHE B 1 80 ? -12.692 26.721 20.394 0.5 21.94 72 PHE B C 1
ATOM 3155 O O . PHE B 1 80 ? -12.278 26.506 19.249 0.5 23.51 72 PHE B O 1
ATOM 3172 N N . LEU B 1 81 ? -13.789 26.166 20.904 0.5 21.42 73 LEU B N 1
ATOM 3173 C CA . LEU B 1 81 ? -14.523 25.138 20.162 0.5 23.76 73 LEU B CA 1
ATOM 3174 C C . LEU B 1 81 ? -15.034 25.675 18.827 0.5 22.6 73 LEU B C 1
ATOM 3175 O O . LEU B 1 81 ? -14.953 25.018 17.792 0.5 24.24 73 LEU B O 1
ATOM 3191 N N . GLN B 1 82 ? -15.556 26.911 18.83 0.5 25.91 74 GLN B N 1
ATOM 3192 C CA . GLN B 1 82 ? -15.997 27.508 17.577 0.5 23.83 74 GLN B CA 1
ATOM 3193 C C . GLN B 1 82 ? -14.861 27.743 16.59 0.5 23.1 74 GLN B C 1
ATOM 3194 O O . GLN B 1 82 ? -14.989 27.464 15.382 0.5 24.07 74 GLN B O 1
ATOM 3208 N N . ALA B 1 83 ? -13.779 28.394 17.069 0.5 24.35 75 ALA B N 1
ATOM 3209 C CA . ALA B 1 83 ? -12.608 28.673 16.234 0.5 26.25 75 ALA B CA 1
ATOM 3210 C C . ALA B 1 83 ? -12.097 27.412 15.549 0.5 23.11 75 ALA B C 1
ATOM 3211 O O . ALA B 1 83 ? -11.747 27.452 14.357 0.5 25.92 75 ALA B O 1
ATOM 3218 N N . LEU B 1 84 ? -12.114 26.291 16.289 0.5 24.66 76 LEU B N 1
ATOM 3219 C CA . LEU B 1 84 ? -11.677 25.003 15.767 0.5 20.98 76 LEU B CA 1
ATOM 3220 C C . LEU B 1 84 ? -12.487 24.62 14.525 0.5 21.74 76 LEU B C 1
ATOM 3221 O O . LEU B 1 84 ? -11.917 24.299 13.466 0.5 24.14 76 LEU B O 1
ATOM 3237 N N . GLY B 1 85 ? -13.816 24.675 14.641 0.5 24.33 77 GLY B N 1
ATOM 3238 C CA . GLY B 1 85 ? -14.698 24.316 13.527 0.5 26.01 77 GLY B CA 1
ATOM 3239 C C . GLY B 1 85 ? -14.686 25.276 12.341 0.5 28.44 77 GLY B C 1
ATOM 3240 O O . GLY B 1 85 ? -14.904 24.857 11.205 0.5 27.35 77 GLY B O 1
ATOM 3244 N N . LYS B 1 86 ? -14.404 26.565 12.594 0.5 29.45 78 LYS B N 1
ATOM 3245 C CA . LYS B 1 86 ? -14.389 27.597 11.577 0.5 29.72 78 LYS B CA 1
ATOM 3246 C C . LYS B 1 86 ? -12.99 27.827 11.002 0.5 33.45 78 LYS B C 1
ATOM 3247 O O . LYS B 1 86 ? -12.84 28.658 10.103 0.5 30.92 78 LYS B O 1
ATOM 3266 N N . ARG B 1 87 ? -11.967 27.096 11.493 0.5 27.07 79 ARG B N 1
ATOM 3267 C CA . ARG B 1 87 ? -10.582 27.318 11.087 0.5 26.55 79 ARG B CA 1
ATOM 3268 C C . ARG B 1 87 ? -10.196 28.79 11.257 0.5 27.91 79 ARG B C 1
ATOM 3269 O O . ARG B 1 87 ? -9.477 29.355 10.426 0.5 30.04 79 ARG B O 1
ATOM 3290 N N . GLU B 1 88 ? -10.616 29.375 12.378 0.5 25.31 80 GLU B N 1
ATOM 3291 C CA . GLU B 1 88 ? -10.221 30.735 12.691 0.5 29.96 80 GLU B CA 1
ATOM 3292 C C . GLU B 1 88 ? -8.803 30.714 13.241 0.5 31.16 80 GLU B C 1
ATOM 3293 O O . GLU B 1 88 ? -8.519 29.974 14.188 0.5 29.2 80 GLU B O 1
ATOM 3305 N N A MET B 1 89 ? -7.932 31.545 12.654 0.25 34.63 81 MET B N 1
ATOM 3306 N N B MET B 1 89 ? -7.934 31.543 12.654 0.25 31.58 81 MET B N 1
ATOM 3307 C CA A MET B 1 89 ? -6.557 31.692 13.105 0.25 36.29 81 MET B CA 1
ATOM 3308 C CA B MET B 1 89 ? -6.58 31.719 13.152 0.25 30.86 81 MET B CA 1
ATOM 3309 C C A MET B 1 89 ? -6.529 32.598 14.328 0.25 39.6 81 MET B C 1
ATOM 3310 C C B MET B 1 89 ? -6.603 32.554 14.421 0.25 35.87 81 MET B C 1
ATOM 3311 O O A MET B 1 89 ? -7.363 33.494 14.45 0.25 42.7 81 MET B O 1
ATOM 3312 O O B MET B 1 89 ? -7.501 33.368 14.658 0.25 33.83 81 MET B O 1
ATOM 3339 N N . MET B 1 90 ? -5.587 32.32 15.245 0.5 33.45 82 MET B N 1
ATOM 3340 C CA . MET B 1 90 ? -5.318 33.164 16.392 0.5 36.13 82 MET B CA 1
ATOM 3341 C C . MET B 1 90 ? -4.414 34.292 15.884 0.5 45.04 82 MET B C 1
ATOM 3342 O O . MET B 1 90 ? -3.423 34.053 15.206 0.5 54.45 82 MET B O 1
ATOM 3357 N N . GLU B 1 91 ? -4.815 35.534 16.153 0.5 50.8 83 GLU B N 1
ATOM 3358 C CA . GLU B 1 91 ? -4.071 36.717 15.747 0.5 54.42 83 GLU B CA 1
ATOM 3359 C C . GLU B 1 91 ? -2.915 36.943 16.715 0.5 52.37 83 GLU B C 1
ATOM 3360 O O . GLU B 1 91 ? -1.879 37.461 16.302 0.5 55.51 83 GLU B O 1
ATOM 3372 N N . GLU B 1 92 ? -3.143 36.602 17.998 0.5 41.23 84 GLU B N 1
ATOM 3373 C CA . GLU B 1 92 ? -2.159 36.7 19.063 0.5 43.6 84 GLU B CA 1
ATOM 3374 C C . GLU B 1 92 ? -2.176 35.39 19.837 0.5 37.98 84 GLU B C 1
ATOM 3375 O O . GLU B 1 92 ? -3.248 34.873 20.158 0.5 33.34 84 GLU B O 1
ATOM 3387 N N . PHE B 1 93 ? -0.982 34.882 20.172 0.5 31.94 85 PHE B N 1
ATOM 3388 C CA . PHE B 1 93 ? -0.908 33.692 20.994 0.5 31.1 85 PHE B CA 1
ATOM 3389 C C . PHE B 1 93 ? 0.38 33.696 21.8 0.5 27.47 85 PHE B C 1
ATOM 3390 O O . PHE B 1 93 ? 1.435 33.407 21.251 0.5 31.29 85 PHE B O 1
ATOM 3407 N N . GLU B 1 94 ? 0.274 33.985 23.094 0.5 28.88 86 GLU B N 1
ATOM 3408 C CA . GLU B 1 94 ? 1.449 34.167 23.931 0.5 28.87 86 GLU B CA 1
ATOM 3409 C C . GLU B 1 94 ? 1.248 33.371 25.215 0.5 24.52 86 GLU B C 1
ATOM 3410 O O . GLU B 1 94 ? 0.242 33.528 25.885 0.5 25.26 86 GLU B O 1
ATOM 3422 N N . ILE B 1 95 ? 2.251 32.547 25.575 0.5 24.77 87 ILE B N 1
ATOM 3423 C CA . ILE B 1 95 ? 2.217 31.797 26.808 0.5 25.25 87 ILE B CA 1
ATOM 3424 C C . ILE B 1 95 ? 3.288 32.335 27.739 0.5 27.7 87 ILE B C 1
ATOM 3425 O O . ILE B 1 95 ? 4.446 32.399 27.331 0.5 27.35 87 ILE B O 1
ATOM 3441 N N . THR B 1 96 ? 2.911 32.583 28.98 0.5 26.2 88 THR B N 1
ATOM 3442 C CA . THR B 1 96 ? 3.871 33.119 29.946 0.5 30.5 88 THR B CA 1
ATOM 3443 C C . THR B 1 96 ? 3.853 32.213 31.155 0.5 29.01 88 THR B C 1
ATOM 3444 O O . THR B 1 96 ? 2.794 31.771 31.592 0.5 30.88 88 THR B O 1
ATOM 3454 N N . ILE B 1 97 ? 5.049 31.889 31.645 0.5 29.62 89 ILE B N 1
ATOM 3455 C CA . ILE B 1 97 ? 5.218 30.896 32.685 0.5 27.93 89 ILE B CA 1
ATOM 3456 C C . ILE B 1 97 ? 5.902 31.608 33.842 0.5 34.49 89 ILE B C 1
ATOM 3457 O O . ILE B 1 97 ? 6.972 32.177 33.631 0.5 32.03 89 ILE B O 1
ATOM 3473 N N . TYR B 1 98 ? 5.271 31.522 35.015 0.5 30.56 90 TYR B N 1
ATOM 3474 C CA . TYR B 1 98 ? 5.733 32.214 36.21 0.5 36.85 90 TYR B CA 1
ATOM 3475 C C . TYR B 1 98 ? 6.066 31.157 37.248 0.5 37.01 90 TYR B C 1
ATOM 3476 O O . TYR B 1 98 ? 5.308 30.205 37.41 0.5 40.2 90 TYR B O 1
ATOM 3493 N N . SER B 1 99 ? 7.195 31.33 37.958 0.5 44.53 91 SER B N 1
ATOM 3494 C CA . SER B 1 99 ? 7.584 30.384 39.003 0.5 43.73 91 SER B CA 1
ATOM 3495 C C . SER B 1 99 ? 8.414 31.087 40.069 0.5 46.07 91 SER B C 1
ATOM 3496 O O . SER B 1 99 ? 9.154 32.013 39.729 0.5 39.59 91 SER B O 1
ATOM 3503 N N . PRO B 1 100 ? 8.336 30.658 41.354 0.5 53.58 92 PRO B N 1
ATOM 3504 C CA . PRO B 1 100 ? 9.26 31.128 42.393 0.5 60.78 92 PRO B CA 1
ATOM 3505 C C . PRO B 1 100 ? 10.642 30.507 42.215 0.5 58.23 92 PRO B C 1
ATOM 3506 O O . PRO B 1 100 ? 11.489 31.33 41.841 0.5 53.71 92 PRO B O 1
ATOM 3517 N N . THR B 1 111 ? 7.496 35.05 43.185 0.5 62.6 103 THR B N 1
ATOM 3518 C CA . THR B 1 111 ? 7.167 34.445 41.867 0.5 56.92 103 THR B CA 1
ATOM 3519 C C . THR B 1 111 ? 7.466 35.463 40.761 0.5 48.28 103 THR B C 1
ATOM 3520 O O . THR B 1 111 ? 7.138 36.638 40.88 0.5 50.41 103 THR B O 1
ATOM 3530 N N . GLU B 1 112 ? 8.146 35.004 39.695 0.5 48.23 104 GLU B N 1
ATOM 3531 C CA . GLU B 1 112 ? 8.615 35.846 38.607 0.5 41.72 104 GLU B CA 1
ATOM 3532 C C . GLU B 1 112 ? 8.475 35.137 37.265 0.5 36.74 104 GLU B C 1
ATOM 3533 O O . GLU B 1 112 ? 8.407 33.914 37.233 0.5 42.75 104 GLU B O 1
ATOM 3545 N N . LEU B 1 113 ? 8.455 35.932 36.188 0.5 35.45 105 LEU B N 1
ATOM 3546 C CA . LEU B 1 113 ? 8.448 35.423 34.832 0.5 38.42 105 LEU B CA 1
ATOM 3547 C C . LEU B 1 113 ? 9.713 34.597 34.538 0.5 41.01 105 LEU B C 1
ATOM 3548 O O . LEU B 1 113 ? 10.828 35.097 34.702 0.5 38.18 105 LEU B O 1
ATOM 3564 N N . LEU B 1 114 ? 9.508 33.364 34.025 0.5 32.81 106 LEU B N 1
ATOM 3565 C CA . LEU B 1 114 ? 10.556 32.423 33.679 0.5 30.15 106 LEU B CA 1
ATOM 3566 C C . LEU B 1 114 ? 10.714 32.362 32.167 0.5 25.01 106 LEU B C 1
ATOM 3567 O O . LEU B 1 114 ? 11.834 32.391 31.68 0.5 26.4 106 LEU B O 1
ATOM 3583 N N . PHE B 1 115 ? 9.595 32.107 31.452 0.5 25.56 107 PHE B N 1
ATOM 3584 C CA . PHE B 1 115 ? 9.594 31.864 30.028 0.5 25.58 107 PHE B CA 1
ATOM 3585 C C . PHE B 1 115 ? 8.422 32.604 29.389 0.5 22.6 107 PHE B C 1
ATOM 3586 O O . PHE B 1 115 ? 7.332 32.638 29.968 0.5 24.61 107 PHE B O 1
ATOM 3603 N N . THR B 1 116 ? 8.654 33.09 28.159 0.5 32.08 108 THR B N 1
ATOM 3604 C CA . THR B 1 116 ? 7.609 33.58 27.27 0.5 29.78 108 THR B CA 1
ATOM 3605 C C . THR B 1 116 ? 7.678 32.842 25.943 0.5 27.52 108 THR B C 1
ATOM 3606 O O . THR B 1 116 ? 8.675 32.905 25.234 0.5 25.33 108 THR B O 1
ATOM 3616 N N . TYR B 1 117 ? 6.571 32.167 25.568 0.5 26.9 109 TYR B N 1
ATOM 3617 C CA . TYR B 1 117 ? 6.435 31.633 24.222 0.5 22.43 109 TYR B CA 1
ATOM 3618 C C . TYR B 1 117 ? 5.547 32.559 23.395 0.5 23.29 109 TYR B C 1
ATOM 3619 O O . TYR B 1 117 ? 4.55 33.048 23.891 0.5 25.3 109 TYR B O 1
ATOM 3636 N N . LYS B 1 118 ? 5.872 32.706 22.112 0.5 26.15 110 LYS B N 1
ATOM 3637 C CA . LYS B 1 118 ? 4.981 33.355 21.163 0.5 28.65 110 LYS B CA 1
ATOM 3638 C C . LYS B 1 118 ? 4.902 32.465 19.942 0.5 28.64 110 LYS B C 1
ATOM 3639 O O . LYS B 1 118 ? 5.93 31.945 19.506 0.5 28.29 110 LYS B O 1
ATOM 3658 N N . PHE B 1 119 ? 3.674 32.288 19.4 0.5 27.35 111 PHE B N 1
ATOM 3659 C CA . PHE B 1 119 ? 3.489 31.481 18.216 0.5 26.6 111 PHE B CA 1
ATOM 3660 C C . PHE B 1 119 ? 2.743 32.254 17.136 0.5 25.18 111 PHE B C 1
ATOM 3661 O O . PHE B 1 119 ? 1.797 32.975 17.459 0.5 30.13 111 PHE B O 1
ATOM 3678 N N . GLU B 1 120 ? 3.138 32.028 15.883 0.5 26.36 112 GLU B N 1
ATOM 3679 C CA . GLU B 1 120 ? 2.483 32.617 14.724 0.5 29.07 112 GLU B CA 1
ATOM 3680 C C . GLU B 1 120 ? 1.729 31.565 13.906 0.5 28.83 112 GLU B C 1
ATOM 3681 O O . GLU B 1 120 ? 2.059 30.383 13.895 0.5 28.72 112 GLU B O 1
ATOM 3693 N N . LYS B 1 121 ? 0.739 32.053 13.154 0.5 30.03 113 LYS B N 1
ATOM 3694 C CA . LYS B 1 121 ? -0.065 31.25 12.248 0.5 32.05 113 LYS B CA 1
ATOM 3695 C C . LYS B 1 121 ? -0.681 30.077 13.01 0.5 27.08 113 LYS B C 1
ATOM 3696 O O . LYS B 1 121 ? -0.553 28.932 12.591 0.5 32.5 113 LYS B O 1
ATOM 3715 N N . VAL B 1 122 ? -1.315 30.401 14.13 0.5 27.09 114 VAL B N 1
ATOM 3716 C CA . VAL B 1 122 ? -1.836 29.413 15.056 0.5 25 114 VAL B CA 1
ATOM 3717 C C . VAL B 1 122 ? -3.241 29.01 14.603 0.5 24.84 114 VAL B C 1
ATOM 3718 O O . VAL B 1 122 ? -4.126 29.85 14.508 0.5 25.47 114 VAL B O 1
ATOM 3731 N N . LEU B 1 123 ? -3.425 27.703 14.388 0.5 24.71 115 LEU B N 1
ATOM 3732 C CA . LEU B 1 123 ? -4.711 27.1 14.105 0.5 23.63 115 LEU B CA 1
ATOM 3733 C C . LEU B 1 123 ? -4.988 26.043 15.163 0.5 24.63 115 LEU B C 1
ATOM 3734 O O . LEU B 1 123 ? -4.115 25.24 15.47 0.5 25.25 115 LEU B O 1
ATOM 3750 N N . ILE B 1 124 ? -6.225 25.997 15.663 0.5 22.82 116 ILE B N 1
ATOM 3751 C CA . ILE B 1 124 ? -6.613 24.913 16.549 0.5 25.04 116 ILE B CA 1
ATOM 3752 C C . ILE B 1 124 ? -6.839 23.686 15.667 0.5 24.54 116 ILE B C 1
ATOM 3753 O O . ILE B 1 124 ? -7.536 23.768 14.654 0.5 24.34 116 ILE B O 1
ATOM 3769 N N . THR B 1 125 ? -6.264 22.539 16.052 0.5 23.55 117 THR B N 1
ATOM 3770 C CA . THR B 1 125 ? -6.369 21.342 15.231 0.5 24.18 117 THR B CA 1
ATOM 3771 C C . THR B 1 125 ? -7.041 20.183 15.97 0.5 22.43 117 THR B C 1
ATOM 3772 O O . THR B 1 125 ? -7.463 19.223 15.324 0.5 23.99 117 THR B O 1
ATOM 3782 N N . HIS B 1 126 ? -7.183 20.258 17.291 0.5 21.58 118 HIS B N 1
ATOM 3783 C CA . HIS B 1 126 ? -7.838 19.189 18.002 0.5 23.45 118 HIS B CA 1
ATOM 3784 C C . HIS B 1 126 ? -8.301 19.692 19.36 0.5 21.59 118 HIS B C 1
ATOM 3785 O O . HIS B 1 126 ? -7.583 20.441 20.01 0.5 23.03 118 HIS B O 1
ATOM 3798 N N . MET B 1 127 ? -9.53 19.321 19.754 0.5 21.91 119 MET B N 1
ATOM 3799 C CA . MET B 1 127 ? -9.956 19.512 21.148 0.5 21.52 119 MET B CA 1
ATOM 3800 C C . MET B 1 127 ? -10.569 18.222 21.684 0.5 23.77 119 MET B C 1
ATOM 3801 O O . MET B 1 127 ? -11.292 17.544 20.979 0.5 23.94 119 MET B O 1
ATOM 3815 N N . ASP B 1 128 ? -10.303 17.928 22.961 0.5 22.58 120 ASP B N 1
ATOM 3816 C CA . ASP B 1 128 ? -11.027 16.944 23.722 0.5 21.46 120 ASP B CA 1
ATOM 3817 C C . ASP B 1 128 ? -11.51 17.6 24.991 0.5 24.3 120 ASP B C 1
ATOM 3818 O O . ASP B 1 128 ? -10.705 18.192 25.696 0.5 22.67 120 ASP B O 1
ATOM 3827 N N . GLN B 1 129 ? -12.81 17.505 25.233 0.5 23.23 121 GLN B N 1
ATOM 3828 C CA . GLN B 1 129 ? -13.416 18.058 26.433 0.5 21.49 121 GLN B CA 1
ATOM 3829 C C . GLN B 1 129 ? -14.037 16.893 27.155 0.5 22.69 121 GLN B C 1
ATOM 3830 O O . GLN B 1 129 ? -14.764 16.108 26.55 0.5 24.52 121 GLN B O 1
ATOM 3844 N N . TYR B 1 130 ? -13.877 16.819 28.472 0.5 24.85 122 TYR B N 1
ATOM 3845 C CA . TYR B 1 130 ? -14.365 15.634 29.139 0.5 27.53 122 TYR B CA 1
ATOM 3846 C C . TYR B 1 130 ? -14.637 15.917 30.598 0.5 26.46 122 TYR B C 1
ATOM 3847 O O . TYR B 1 130 ? -14.005 16.778 31.213 0.5 27.97 122 TYR B O 1
ATOM 3864 N N . SER B 1 131 ? -15.488 15.046 31.13 0.5 28.7 123 SER B N 1
ATOM 3865 C CA . SER B 1 131 ? -15.949 15.092 32.513 0.5 32.38 123 SER B CA 1
ATOM 3866 C C . SER B 1 131 ? -14.966 14.368 33.426 0.5 38.86 123 SER B C 1
ATOM 3867 O O . SER B 1 131 ? -14.077 13.678 32.93 0.5 40.27 123 SER B O 1
ATOM 3874 N N . PRO B 1 132 ? -15.122 14.42 34.778 0.5 43.95 124 PRO B N 1
ATOM 3875 C CA . PRO B 1 132 ? -14.353 13.533 35.665 0.5 57.67 124 PRO B CA 1
ATOM 3876 C C . PRO B 1 132 ? -14.706 12.057 35.434 0.5 62.65 124 PRO B C 1
ATOM 3877 O O . PRO B 1 132 ? -15.818 11.751 34.99 0.5 71.34 124 PRO B O 1
ATOM 3888 N N . THR B 1 133 ? -13.724 11.162 35.659 0.5 68.01 125 THR B N 1
ATOM 3889 C CA . THR B 1 133 ? -13.794 9.763 35.244 0.5 60.13 125 THR B CA 1
ATOM 3890 C C . THR B 1 133 ? -12.918 8.912 36.149 0.5 63.43 125 THR B C 1
ATOM 3891 O O . THR B 1 133 ? -13.166 8.934 37.371 0.5 60.33 125 THR B O 1
ATOM 3895 N N . GLY B 1 148 ? -12.431 18.471 37.785 0.5 39.9 140 GLY B N 1
ATOM 3896 C CA . GLY B 1 148 ? -13.758 18.795 37.224 0.5 40.17 140 GLY B CA 1
ATOM 3897 C C . GLY B 1 148 ? -13.803 18.547 35.706 0.5 39.17 140 GLY B C 1
ATOM 3898 O O . GLY B 1 148 ? -13.276 17.545 35.214 0.5 39.63 140 GLY B O 1
ATOM 3902 N N . TYR B 1 149 ? -14.439 19.461 34.983 0.5 31.2 141 TYR B N 1
ATOM 3903 C CA . TYR B 1 149 ? -14.553 19.445 33.524 0.5 29.31 141 TYR B CA 1
ATOM 3904 C C . TYR B 1 149 ? -13.291 20.062 32.928 0.5 28.07 141 TYR B C 1
ATOM 3905 O O . TYR B 1 149 ? -12.905 21.181 33.284 0.5 27.44 141 TYR B O 1
ATOM 3922 N N . ILE B 1 150 ? -12.607 19.294 32.06 0.5 26.58 142 ILE B N 1
ATOM 3923 C CA . ILE B 1 150 ? -11.261 19.568 31.57 0.5 22.51 142 ILE B CA 1
ATOM 3924 C C . ILE B 1 150 ? -11.299 19.509 30.051 0.5 23.02 142 ILE B C 1
ATOM 3925 O O . ILE B 1 150 ? -12.046 18.706 29.478 0.5 24.43 142 ILE B O 1
ATOM 3941 N N . GLU B 1 151 ? -10.44 20.301 29.439 0.5 20.85 143 GLU B N 1
ATOM 3942 C CA . GLU B 1 151 ? -10.229 20.184 27.994 0.5 21.2 143 GLU B CA 1
ATOM 3943 C C . GLU B 1 151 ? -8.745 20.246 27.67 0.5 21.11 143 GLU B C 1
ATOM 3944 O O . GLU B 1 151 ? -7.942 20.91 28.362 0.5 20.8 143 GLU B O 1
ATOM 3956 N N . GLU B 1 152 ? -8.385 19.489 26.625 0.5 22.67 144 GLU B N 1
ATOM 3957 C CA . GLU B 1 152 ? -7.067 19.49 26.018 0.5 22.76 144 GLU B CA 1
ATOM 3958 C C . GLU B 1 152 ? -7.22 20.124 24.639 0.5 23.8 144 GLU B C 1
ATOM 3959 O O . GLU B 1 152 ? -8.004 19.647 23.829 0.5 24.6 144 GLU B O 1
ATOM 3971 N N . ILE B 1 153 ? -6.47 21.184 24.367 0.5 20.93 145 ILE B N 1
ATOM 3972 C CA . ILE B 1 153 ? -6.543 21.882 23.1 0.5 22.05 145 ILE B CA 1
ATOM 3973 C C . ILE B 1 153 ? -5.185 21.812 22.423 0.5 24.37 145 ILE B C 1
ATOM 3974 O O . ILE B 1 153 ? -4.204 22.272 22.995 0.5 24.45 145 ILE B O 1
ATOM 3990 N N . LYS B 1 154 ? -5.154 21.342 21.174 0.5 23.12 146 LYS B N 1
ATOM 3991 C CA . LYS B 1 154 ? -3.926 21.226 20.404 0.5 23.72 146 LYS B CA 1
ATOM 3992 C C . LYS B 1 154 ? -3.958 22.278 19.302 0.5 26.45 146 LYS B C 1
ATOM 3993 O O . LYS B 1 154 ? -4.966 22.397 18.585 0.5 24.37 146 LYS B O 1
ATOM 4012 N N . PHE B 1 155 ? -2.87 23.077 19.246 0.5 24.52 147 PHE B N 1
ATOM 4013 C CA . PHE B 1 155 ? -2.726 24.175 18.317 0.5 25.95 147 PHE B CA 1
ATOM 4014 C C . PHE B 1 155 ? -1.53 23.872 17.434 0.5 27.2 147 PHE B C 1
ATOM 4015 O O . PHE B 1 155 ? -0.484 23.479 17.966 0.5 28.41 147 PHE B O 1
ATOM 4032 N N . THR B 1 156 ? -1.68 24.071 16.127 0.5 22.34 148 THR B N 1
ATOM 4033 C CA . THR B 1 156 ? -0.568 23.936 15.207 0.5 24.09 148 THR B CA 1
ATOM 4034 C C . THR B 1 156 ? -0.101 25.345 14.853 0.5 24.79 148 THR B C 1
ATOM 4035 O O . THR B 1 156 ? -0.925 26.23 14.786 0.5 26.24 148 THR B O 1
ATOM 4045 N N . TYR B 1 157 ? 1.211 25.516 14.616 0.5 26.03 149 TYR B N 1
ATOM 4046 C CA . TYR B 1 157 ? 1.782 26.84 14.386 0.5 26.42 149 TYR B CA 1
ATOM 4047 C C . TYR B 1 157 ? 2.902 26.755 13.354 0.5 27.51 149 TYR B C 1
ATOM 4048 O O . TYR B 1 157 ? 3.369 25.662 13.018 0.5 24.56 149 TYR B O 1
ATOM 4065 N N . SER B 1 158 ? 3.339 27.937 12.897 0.5 28.76 150 SER B N 1
ATOM 4066 C CA . SER B 1 158 ? 4.466 28.065 11.993 0.5 32.01 150 SER B CA 1
ATOM 4067 C C . SER B 1 158 ? 5.636 28.716 12.727 0.5 35.08 150 SER B C 1
ATOM 4068 O O . SER B 1 158 ? 6.49 28.014 13.278 0.5 41.02 150 SER B O 1
ATOM 4075 N N . GLY B 1 159 ? 5.642 30.044 12.799 0.5 34.72 151 GLY B N 1
ATOM 4076 C CA . GLY B 1 159 ? 6.711 30.738 13.492 0.5 31.09 151 GLY B CA 1
ATOM 4077 C C . GLY B 1 159 ? 6.567 30.583 14.999 0.5 25.13 151 GLY B C 1
ATOM 4078 O O . GLY B 1 159 ? 5.469 30.385 15.508 0.5 25.34 151 GLY B O 1
ATOM 4082 N N . TYR B 1 160 ? 7.711 30.583 15.697 0.5 22.29 152 TYR B N 1
ATOM 4083 C CA . TYR B 1 160 ? 7.694 30.478 17.144 0.5 24.4 152 TYR B CA 1
ATOM 4084 C C . TYR B 1 160 ? 8.853 31.28 17.725 0.5 24.78 152 TYR B C 1
ATOM 4085 O O . TYR B 1 160 ? 9.855 31.484 17.055 0.5 28.28 152 TYR B O 1
ATOM 4102 N N . SER B 1 161 ? 8.689 31.621 19.001 0.5 23.91 153 SER B N 1
ATOM 4103 C CA . SER B 1 161 ? 9.714 32.276 19.784 0.5 29.7 153 SER B CA 1
ATOM 4104 C C . SER B 1 161 ? 9.612 31.764 21.215 0.5 26.63 153 SER B C 1
ATOM 4105 O O . SER B 1 161 ? 8.511 31.576 21.735 0.5 28.13 153 SER B O 1
ATOM 4112 N N . LEU B 1 162 ? 10.774 31.504 21.852 0.5 26.13 154 LEU B N 1
ATOM 4113 C CA . LEU B 1 162 ? 10.85 31.208 23.268 0.5 23.04 154 LEU B CA 1
ATOM 4114 C C . LEU B 1 162 ? 11.924 32.14 23.826 0.5 25.76 154 LEU B C 1
ATOM 4115 O O . LEU B 1 162 ? 13.017 32.191 23.266 0.5 25.79 154 LEU B O 1
ATOM 4131 N N . GLU B 1 163 ? 11.598 32.787 24.952 0.5 28.86 155 GLU B N 1
ATOM 4132 C CA . GLU B 1 163 ? 12.521 33.726 25.57 0.5 30.21 155 GLU B CA 1
ATOM 4133 C C . GLU B 1 163 ? 12.601 33.389 27.052 0.5 25.51 155 GLU B C 1
ATOM 4134 O O . GLU B 1 163 ? 11.581 33.336 27.723 0.5 26.28 155 GLU B O 1
ATOM 4146 N N . HIS B 1 164 ? 13.848 33.144 27.511 0.5 25.54 156 HIS B N 1
ATOM 4147 C CA . HIS B 1 164 ? 14.227 32.911 28.893 0.5 25.56 156 HIS B CA 1
ATOM 4148 C C . HIS B 1 164 ? 14.337 34.286 29.549 0.5 32.28 156 HIS B C 1
ATOM 4149 O O . HIS B 1 164 ? 15.186 35.07 29.135 0.5 27.11 156 HIS B O 1
ATOM 4162 N N . ALA B 1 165 ? 13.477 34.582 30.516 0.5 33.28 157 ALA B N 1
ATOM 4163 C CA . ALA B 1 165 ? 13.279 35.966 30.946 0.5 41.34 157 ALA B CA 1
ATOM 4164 C C . ALA B 1 165 ? 14.493 36.492 31.712 0.5 46.91 157 ALA B C 1
ATOM 4165 O O . ALA B 1 165 ? 14.989 37.573 31.376 0.5 40.77 157 ALA B O 1
ATOM 4172 N N . GLU B 1 166 ? 14.95 35.739 32.732 0.5 39.22 158 GLU B N 1
ATOM 4173 C CA . GLU B 1 166 ? 16.064 36.146 33.59 0.5 44.03 158 GLU B CA 1
ATOM 4174 C C . GLU B 1 166 ? 17.264 36.529 32.715 0.5 47.03 158 GLU B C 1
ATOM 4175 O O . GLU B 1 166 ? 17.838 37.6 32.87 0.5 43.4 158 GLU B O 1
ATOM 4179 N N . SER B 1 167 ? 17.58 35.691 31.725 0.5 44.9 159 SER B N 1
ATOM 4180 C CA . SER B 1 167 ? 18.751 35.825 30.887 0.5 44.09 159 SER B CA 1
ATOM 4181 C C . SER B 1 167 ? 18.488 36.693 29.656 0.5 43.63 159 SER B C 1
ATOM 4182 O O . SER B 1 167 ? 19.42 37.217 29.075 0.5 42.41 159 SER B O 1
ATOM 4189 N N . GLY B 1 168 ? 17.245 36.728 29.153 0.5 37.38 160 GLY B N 1
ATOM 4190 C CA . GLY B 1 168 ? 16.903 37.419 27.928 0.5 25.77 160 GLY B CA 1
ATOM 4191 C C . GLY B 1 168 ? 17.333 36.666 26.664 0.5 32.58 160 GLY B C 1
ATOM 4192 O O . GLY B 1 168 ? 17.193 37.216 25.572 0.5 35.25 160 GLY B O 1
ATOM 4196 N N . ILE B 1 169 ? 17.856 35.416 26.775 0.5 31.32 161 ILE B N 1
ATOM 4197 C CA . ILE B 1 169 ? 18.194 34.671 25.574 0.5 28.6 161 ILE B CA 1
ATOM 4198 C C . ILE B 1 169 ? 16.862 34.29 24.945 0.5 28.18 161 ILE B C 1
ATOM 4199 O O . ILE B 1 169 ? 15.992 33.843 25.671 0.5 31.5 161 ILE B O 1
ATOM 4215 N N . ALA B 1 170 ? 16.787 34.436 23.627 0.5 33.58 162 ALA B N 1
ATOM 4216 C CA . ALA B 1 170 ? 15.605 34.12 22.86 0.5 32.98 162 ALA B CA 1
ATOM 4217 C C . ALA B 1 170 ? 16.035 33.264 21.688 0.5 34.04 162 ALA B C 1
ATOM 4218 O O . ALA B 1 170 ? 17.142 33.399 21.163 0.5 31.99 162 ALA B O 1
ATOM 4225 N N . GLY B 1 171 ? 15.151 32.348 21.301 0.5 25.05 163 GLY B N 1
ATOM 4226 C CA . GLY B 1 171 ? 15.3 31.656 20.058 0.5 26.35 163 GLY B CA 1
ATOM 4227 C C . GLY B 1 171 ? 14.006 31.706 19.276 0.5 25.1 163 GLY B C 1
ATOM 4228 O O . GLY B 1 171 ? 12.937 31.72 19.884 0.5 30.84 163 GLY B O 1
ATOM 4232 N N . ALA B 1 172 ? 14.15 31.668 17.956 0.5 28.2 164 ALA B N 1
ATOM 4233 C CA . ALA B 1 172 ? 12.992 31.844 17.093 0.5 28.99 164 ALA B CA 1
ATOM 4234 C C . ALA B 1 172 ? 13.308 31.252 15.742 0.5 27.2 164 ALA B C 1
ATOM 4235 O O . ALA B 1 172 ? 14.471 31.264 15.338 0.5 28.68 164 ALA B O 1
ATOM 4242 N N . ALA B 1 173 ? 12.273 30.733 15.062 0.5 25.65 165 ALA B N 1
ATOM 4243 C CA . ALA B 1 173 ? 12.398 30.324 13.676 0.5 25.66 165 ALA B CA 1
ATOM 4244 C C . ALA B 1 173 ? 11.106 30.573 12.917 0.5 26.37 165 ALA B C 1
ATOM 4245 O O . ALA B 1 173 ? 10.032 30.545 13.509 0.5 27.74 165 ALA B O 1
ATOM 4252 N N . ASN B 1 174 ? 11.235 30.738 11.591 0.5 31.18 166 ASN B N 1
ATOM 4253 C CA . ASN B 1 174 ? 10.118 30.937 10.669 0.5 34.79 166 ASN B CA 1
ATOM 4254 C C . ASN B 1 174 ? 9.228 32.103 11.101 0.5 38.48 166 ASN B C 1
ATOM 4255 O O . ASN B 1 174 ? 8.016 32.11 10.848 0.5 37.17 166 ASN B O 1
ATOM 4266 N N . TRP B 1 175 ? 9.849 33.121 11.701 0.5 36.95 167 TRP B N 1
ATOM 4267 C CA . TRP B 1 175 ? 9.129 34.217 12.319 0.5 42.74 167 TRP B CA 1
ATOM 4268 C C . TRP B 1 175 ? 8.878 35.287 11.265 0.5 50.76 167 TRP B C 1
ATOM 4269 O O . TRP B 1 175 ? 9.691 35.428 10.355 0.5 54.86 167 TRP B O 1
ATOM 4290 N N . LYS B 1 176 ? 7.745 35.994 11.39 0.5 59.03 168 LYS B N 1
ATOM 4291 C CA . LYS B 1 176 ? 7.34 37.063 10.482 0.5 65.13 168 LYS B CA 1
ATOM 4292 C C . LYS B 1 176 ? 7.267 38.366 11.281 0.5 66.22 168 LYS B C 1
ATOM 4293 O O . LYS B 1 176 ? 6.502 38.447 12.238 0.5 53.08 168 LYS B O 1
ATOM 4312 N N . ASN B 1 177 ? 8.102 39.355 10.915 0.5 72.34 169 ASN B N 1
ATOM 4313 C CA . ASN B 1 177 ? 7.967 40.725 11.39 0.5 76.49 169 ASN B CA 1
ATOM 4314 C C . ASN B 1 177 ? 7.147 41.51 10.36 0.5 73.4 169 ASN B C 1
ATOM 4315 O O . ASN B 1 177 ? 5.907 41.405 10.446 0.5 72.59 169 ASN B O 1
#

Foldseek 3Di:
DFAKWKWWQWPPRGQQAFVVPSIAGFPDKDWDKDFDPDDPPPDDRLVRMWIKMKTKHADGPSNVVLVVCQVVQIWIPWIKMWGGDPNGTFKIKTFARKTWHDKDWDVPCPIMMITMIIGGKMKMAGPVVRDMDIDRHD/DFAKWKWWQWPPRGTQAFPQDDPDRGSIAGFPDKDWDKDFDPDDPPPDDRLVRMWIKMKTKHADGPSNVVLVVCQVVQIWIPWIKMWGAVPHGTFKIKTFARKTWHDKDWDVPCPIMMMTMIIGGKMKMAGPVVRDMDIPPDDD

Sequence (282 aa):
LAGIYLKVKGKTTGEIKGSHDGKIHILAFKNDYDMPARLQEGLTPAAAARGTITLTKEMDRSSPQFLQALGKREMMMEEFEITIYSPTELLFTYKFEKVLITHMDQYSPTGYIEEIKFTYSGYSLEEHAESGIAGAANWKLAGIYLKVKGKTTGEIKGSVVQEGHDGKIHILAFKNDYDMPARLQEGLTPAAAARGTITLTKEMDRSSPQFLQALGKREMMMEEFEITIYSPTELLFTYKFEKVLITHMDQYSPTGYIEEIKFTYSGYSLEHAESGIAGAANWKN

Organism: Burkholderia pseudomallei (strain K96243) (NCBI:txid272560)

InterPro domains:
  IPR008514 Type VI secretion system effector Hcp [PF05638] (6-155)
  IPR008514 Type VI secretion system effector Hcp [TIGR03344] (1-168)
  IPR036624 Hcp1-like superfamily [G3DSA:2.30.110.20] (1-169)
  IPR036624 Hcp1-like superfamily [SSF141452] (4-168)

Secondary structure (DSSP, 8-state):
--EEEEEEEETTTEEE----TTPEEESEEEEEEE--SSPPTTB-HHHH-EEEEEEEEE--TTHHHHHHHHHHTPEEEEEEEEEEE--EEEEEEEESSEEEEEEEEE-----EEEEEEEESSEEEEETTT--EEEES--/--EEEEEEEETTTEEE---S-SSSSTT-EEESEEEEEEE--SSPPTTB-HHHH-EEEEEEEEE--TTHHHHHHHHHHTPEEEEEEEEEEE--EEEEEEEESSEEEEEEEEE-----EEEEEEEESSEEEEETTT--EEEES---

Nearest PDB structures (foldseek):
  8z7k-assembly1_A  TM=1.007E+00  e=6.899E-28  Burkholderia pseudomallei K96243
  8z7k-assembly2_B  TM=1.006E+00  e=8.748E-27  Burkholderia pseudomallei K96243
  3wx6-assembly1_A  TM=9.464E-01  e=4.041E-15  Burkholderia pseudomallei K96243
  4hkh-assembly2_B  TM=8.126E-01  e=3.698E-09  Escherichia coli 042
  3v4h-assembly1_B  TM=7.931E-01  e=4.072E-07  Yersinia pestis

Radius of gyration: 30.76 Å; Cα contacts (8 Å, |Δi|>4): 686; chains: 2; bounding box: 54×45×87 Å

B-factor: mean 36.41, std 13.94, range [18.81, 112.63]

Solvent-accessible surface area: 16423 Å² total; per-residue (Å²): 175,43,22,25,11,0,41,1,80,1,107,115,46,18,78,0,111,12,134,84,105,27,48,3,95,2,96,47,69,134,56,71,80,81,94,56,118,180,76,66,143,26,19,63,72,44,42,21,17,56,3,22,0,36,1,29,2,102,65,51,173,0,5,86,56,0,86,93,0,46,67,142,171,11,61,6,105,71,6,38,0,8,20,40,34,142,135,54,66,64,62,19,24,91,10,35,133,1,31,4,62,96,21,68,64,91,61,85,154,64,132,33,0,70,1,85,0,47,13,48,0,60,20,59,55,59,34,99,63,41,132,65,40,66,34,62,99,195,135,39,22,25,10,1,87,4,70,0,101,118,46,20,113,1,75,10,57,119,127,76,91,70,23,95,18,45,3,96,2,95,46,68,135,56,71,83,80,94,54,120,180,76,66,146,26,20,63,72,45,40,21,17,57,3,23,0,36,1,30,1,105,65,55,167,0,5,88,54,0,87,94,0,45,67,148,170,11,58,6,99,55,5,31,0,7,20,38,37,142,102,132,68,66,62,19,25,90,10,33,109,0,29,4,62,97,21,68,65,94,60,87,153,66,133,32,0,67,1,83,0,47,14,47,0,59,19,60,70,60,33,99,64,40,128,63,40,65,35,54,85,125,190